Protein AF-A0A7Y5VR27-F1 (afdb_monomer_lite)

Secondary structure (DSSP, 8-state):
----------------------------PPPTT--HHHHHHHHHHHHHHTT-EEEETTEEEEEEGGGTEEEEE-SSEEEEEESSSSEEEEEEEEEEEETTEEEE----SEEEEETTEEEEE-SSSEEEEEEEETTEEEEEEEE-SPPP-TT-S------PPPPPP-------PPS---------------------EEEEEEEEEEPP-

Structure (mmCIF, N/CA/C/O backbone):
data_AF-A0A7Y5VR27-F1
#
_entry.id   AF-A0A7Y5VR27-F1
#
loop_
_atom_site.group_PDB
_atom_site.id
_atom_site.type_symbol
_atom_site.label_atom_id
_atom_site.label_alt_id
_atom_site.label_comp_id
_atom_site.label_asym_id
_atom_site.label_entity_id
_atom_site.label_seq_id
_atom_site.pdbx_PDB_ins_code
_atom_site.Cartn_x
_atom_site.Cartn_y
_atom_site.Cartn_z
_atom_site.occupancy
_atom_site.B_iso_or_equiv
_atom_site.auth_seq_id
_atom_site.auth_comp_id
_atom_site.auth_asym_id
_atom_site.auth_atom_id
_atom_site.pdbx_PDB_model_num
ATOM 1 N N . MET A 1 1 ? 52.642 16.110 53.371 1.00 40.38 1 MET A N 1
ATOM 2 C CA . MET A 1 1 ? 51.852 14.865 53.214 1.00 40.38 1 MET A CA 1
ATOM 3 C C . MET A 1 1 ? 51.157 14.891 51.856 1.00 40.38 1 MET A C 1
ATOM 5 O O . MET A 1 1 ? 50.894 15.967 51.345 1.00 40.38 1 MET A O 1
ATOM 9 N N . ARG A 1 2 ? 51.018 13.714 51.241 1.00 42.84 2 ARG A N 1
ATOM 10 C CA . ARG A 1 2 ? 50.955 13.446 49.791 1.00 42.84 2 ARG A CA 1
ATOM 11 C C . ARG A 1 2 ? 49.848 14.168 49.004 1.00 42.84 2 ARG A C 1
ATOM 13 O O . ARG A 1 2 ? 48.684 14.145 49.388 1.00 42.84 2 ARG A O 1
ATOM 20 N N . ALA A 1 3 ? 50.253 14.701 47.850 1.00 39.97 3 ALA A N 1
ATOM 21 C CA . ALA A 1 3 ? 49.409 15.204 46.773 1.00 39.97 3 ALA A CA 1
ATOM 22 C C . ALA A 1 3 ? 48.539 14.083 46.179 1.00 39.97 3 ALA A C 1
ATOM 24 O O . ALA A 1 3 ? 49.038 13.004 45.859 1.00 39.97 3 ALA A O 1
ATOM 25 N N . ARG A 1 4 ? 47.240 14.346 46.014 1.00 49.94 4 ARG A N 1
ATOM 26 C CA . ARG A 1 4 ? 46.330 13.504 45.231 1.00 49.94 4 ARG A CA 1
ATOM 27 C C . ARG A 1 4 ? 46.188 14.122 43.844 1.00 49.94 4 ARG A C 1
ATOM 29 O O . ARG A 1 4 ? 45.496 15.119 43.676 1.00 49.94 4 ARG A O 1
ATOM 36 N N . GLN A 1 5 ? 46.888 13.540 42.875 1.0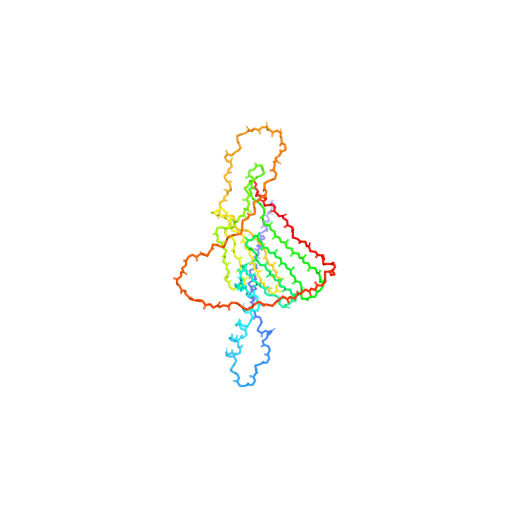0 44.38 5 GLN A N 1
ATOM 37 C CA . GLN A 1 5 ? 46.713 13.821 41.454 1.00 44.38 5 GLN A CA 1
ATOM 38 C C . GLN A 1 5 ? 45.305 13.381 41.030 1.00 44.38 5 GLN A C 1
ATOM 40 O O . GLN A 1 5 ? 44.986 12.194 41.063 1.00 44.38 5 GLN A O 1
ATOM 45 N N . PHE A 1 6 ? 44.465 14.335 40.634 1.00 43.53 6 PHE A N 1
ATOM 46 C CA . PHE A 1 6 ? 43.252 14.055 39.873 1.00 43.53 6 PHE A CA 1
ATOM 47 C C . PHE A 1 6 ? 43.652 13.905 38.405 1.00 43.53 6 PHE A C 1
ATOM 49 O O . PHE A 1 6 ? 43.980 14.879 37.733 1.00 43.53 6 PHE A O 1
ATOM 56 N N . THR A 1 7 ? 43.669 12.663 37.925 1.00 44.16 7 THR A N 1
ATOM 57 C CA . THR A 1 7 ? 43.813 12.369 36.497 1.00 44.16 7 THR A CA 1
ATOM 58 C C . THR A 1 7 ? 42.485 12.694 35.823 1.00 44.16 7 THR A C 1
ATOM 60 O O . THR A 1 7 ? 41.489 12.000 36.012 1.00 44.16 7 THR A O 1
ATOM 63 N N . MET A 1 8 ? 42.466 13.798 35.084 1.00 37.94 8 MET A N 1
ATOM 64 C CA . MET A 1 8 ? 41.366 14.224 34.229 1.00 37.94 8 MET A CA 1
ATOM 65 C C . MET A 1 8 ? 41.407 13.376 32.950 1.00 37.94 8 MET A C 1
ATOM 67 O O . MET A 1 8 ? 42.263 13.581 32.093 1.00 37.94 8 MET A O 1
ATOM 71 N N . PHE A 1 9 ? 40.523 12.383 32.836 1.00 39.12 9 PHE A N 1
ATOM 72 C CA . PHE A 1 9 ? 40.339 11.634 31.592 1.00 39.12 9 PHE A CA 1
ATOM 73 C C . PHE A 1 9 ? 39.542 12.497 30.606 1.00 39.12 9 PHE A C 1
ATOM 75 O O . PHE A 1 9 ? 38.333 12.671 30.745 1.00 39.12 9 PHE A O 1
ATOM 82 N N . ILE A 1 10 ? 40.233 13.051 29.609 1.00 45.00 10 ILE A N 1
ATOM 83 C CA . ILE A 1 10 ? 39.616 13.650 28.425 1.00 45.00 10 ILE A CA 1
ATOM 84 C C . ILE A 1 10 ? 39.079 12.493 27.572 1.00 45.00 10 ILE A C 1
ATOM 86 O O . ILE A 1 10 ? 39.839 11.813 26.886 1.00 45.00 10 ILE A O 1
ATOM 90 N N . VAL A 1 11 ? 37.769 12.245 27.630 1.00 46.97 11 VAL A N 1
ATOM 91 C CA . VAL A 1 11 ? 37.079 11.405 26.642 1.00 46.97 11 VAL A CA 1
ATOM 92 C C . VAL A 1 11 ? 36.951 12.242 25.372 1.00 46.97 11 VAL A C 1
ATOM 94 O O . VAL A 1 11 ? 36.091 13.113 25.266 1.00 46.97 11 VAL A O 1
ATOM 97 N N . GLY A 1 12 ? 37.869 12.024 24.432 1.00 39.50 12 GLY A N 1
ATOM 98 C CA . GLY A 1 12 ? 37.805 12.610 23.099 1.00 39.50 12 GLY A CA 1
ATOM 99 C C . GLY A 1 12 ? 36.618 12.037 22.329 1.00 39.50 12 GLY A C 1
ATOM 100 O O . GLY A 1 12 ? 36.602 10.855 21.991 1.00 39.50 12 GLY A O 1
ATOM 101 N N . LEU A 1 13 ? 35.626 12.880 22.050 1.00 52.22 13 LEU A N 1
ATOM 102 C CA . LEU A 1 13 ? 34.547 12.592 21.112 1.00 52.22 13 LEU A CA 1
ATOM 103 C C . LEU A 1 13 ? 35.132 12.618 19.691 1.00 52.22 13 LEU A C 1
ATOM 105 O O . LEU A 1 13 ? 35.306 13.683 19.102 1.00 52.22 13 LEU A O 1
ATOM 109 N N . ILE A 1 14 ? 35.468 11.450 19.144 1.00 48.03 14 ILE A N 1
ATOM 110 C CA . ILE A 1 14 ? 35.758 11.317 17.715 1.00 48.03 14 ILE A CA 1
ATOM 111 C C . ILE A 1 14 ? 34.411 11.277 16.993 1.00 48.03 14 ILE A C 1
ATOM 113 O O . ILE A 1 14 ? 33.770 10.232 16.899 1.00 48.03 14 ILE A O 1
ATOM 117 N N . THR A 1 15 ? 33.971 12.421 16.475 1.00 45.25 15 THR A N 1
ATOM 118 C CA . THR A 1 15 ? 32.895 12.460 15.482 1.00 45.25 15 THR A CA 1
ATOM 119 C C . THR A 1 15 ? 33.454 11.923 14.168 1.00 45.25 15 THR A C 1
ATOM 121 O O . THR A 1 15 ? 34.027 12.666 13.375 1.00 45.25 15 THR A O 1
ATOM 124 N N . VAL A 1 16 ? 33.319 10.617 13.934 1.00 44.09 16 VAL A N 1
ATOM 125 C CA . VAL A 1 16 ? 33.485 10.051 12.593 1.00 44.09 16 VAL A CA 1
ATOM 126 C C . VAL A 1 16 ? 32.211 10.369 11.819 1.00 44.09 16 VAL A C 1
ATOM 128 O O . VAL A 1 16 ? 31.213 9.658 11.913 1.00 44.09 16 VAL A O 1
ATOM 131 N N . THR A 1 17 ? 32.219 11.455 11.052 1.00 47.06 17 THR A N 1
ATOM 132 C CA . THR A 1 17 ? 31.257 11.641 9.967 1.00 47.06 17 THR A CA 1
ATOM 133 C C . THR A 1 17 ? 31.583 10.619 8.887 1.00 47.06 17 THR A C 1
ATOM 135 O O . THR A 1 17 ? 32.415 10.853 8.015 1.00 47.06 17 THR A O 1
ATOM 138 N N . MET A 1 18 ? 30.931 9.456 8.938 1.00 43.56 18 MET A N 1
ATOM 139 C CA . MET A 1 18 ? 30.831 8.614 7.753 1.00 43.56 18 MET A CA 1
ATOM 140 C C . MET A 1 18 ? 29.895 9.318 6.777 1.00 43.56 18 MET A C 1
ATOM 142 O O . MET A 1 18 ? 28.682 9.119 6.791 1.00 43.56 18 MET A O 1
ATOM 146 N N . THR A 1 19 ? 30.460 10.180 5.934 1.00 45.41 19 THR A N 1
ATOM 147 C CA . THR A 1 19 ? 29.848 10.521 4.657 1.00 45.41 19 THR A CA 1
ATOM 148 C C . THR A 1 19 ? 29.718 9.209 3.899 1.00 45.41 19 THR A C 1
ATOM 150 O O . THR A 1 19 ? 30.677 8.702 3.321 1.00 45.41 19 THR A O 1
ATOM 153 N N . THR A 1 20 ? 28.527 8.619 3.936 1.00 52.56 20 THR A N 1
ATOM 154 C CA . THR A 1 20 ? 28.130 7.575 2.999 1.00 52.56 20 THR A CA 1
ATOM 155 C C . THR A 1 20 ? 28.075 8.229 1.624 1.00 52.56 20 THR A C 1
ATOM 157 O O . THR A 1 20 ? 27.037 8.680 1.150 1.00 52.56 20 THR A O 1
ATOM 160 N N . GLY A 1 21 ? 29.237 8.339 0.981 1.00 41.72 21 GLY A N 1
ATOM 161 C CA . GLY A 1 21 ? 29.302 8.524 -0.453 1.00 41.72 21 GLY A CA 1
ATOM 162 C C . GLY A 1 21 ? 28.603 7.320 -1.058 1.00 41.72 21 GLY A C 1
ATOM 163 O O . GLY A 1 21 ? 29.132 6.214 -1.002 1.00 41.72 21 GLY A O 1
ATOM 164 N N . LYS A 1 22 ? 27.387 7.522 -1.571 1.00 48.25 22 LYS A N 1
ATOM 165 C CA . LYS A 1 22 ? 26.697 6.557 -2.423 1.00 48.25 22 LYS A CA 1
ATOM 166 C C . LYS A 1 22 ? 27.626 6.292 -3.601 1.00 48.25 22 LYS A C 1
ATOM 168 O O . LYS A 1 22 ? 27.694 7.091 -4.532 1.00 48.25 22 LYS A O 1
ATOM 173 N N . THR A 1 23 ? 28.412 5.227 -3.518 1.00 40.31 23 THR A N 1
ATOM 174 C CA . THR A 1 23 ? 29.301 4.798 -4.588 1.00 40.31 23 THR A CA 1
ATOM 175 C C . THR A 1 23 ? 28.436 4.625 -5.830 1.00 40.31 23 THR A C 1
ATOM 177 O O . THR A 1 23 ? 27.453 3.886 -5.811 1.00 40.31 23 THR A O 1
ATOM 180 N N . ALA A 1 24 ? 28.772 5.340 -6.904 1.00 49.53 24 ALA A N 1
ATOM 181 C CA . ALA A 1 24 ? 28.125 5.272 -8.215 1.00 49.53 24 ALA A CA 1
ATOM 182 C C . ALA A 1 24 ? 28.421 3.937 -8.934 1.00 49.53 24 ALA A C 1
ATOM 184 O O . ALA A 1 24 ? 28.698 3.903 -10.128 1.00 49.53 24 ALA A O 1
ATOM 185 N N . ALA A 1 25 ? 28.410 2.831 -8.196 1.00 48.00 25 ALA A N 1
ATOM 186 C CA . ALA A 1 25 ? 28.842 1.515 -8.630 1.00 48.00 25 ALA A CA 1
ATOM 187 C C . ALA A 1 25 ? 27.646 0.557 -8.655 1.00 48.00 25 ALA A C 1
ATOM 189 O O . ALA A 1 25 ? 27.617 -0.424 -7.928 1.00 48.00 25 ALA A O 1
ATOM 190 N N . ASP A 1 26 ? 26.647 0.896 -9.471 1.00 55.47 26 ASP A N 1
ATOM 191 C CA . ASP A 1 26 ? 25.740 -0.076 -10.104 1.00 55.47 26 ASP A CA 1
ATOM 192 C C . ASP A 1 26 ? 25.052 0.587 -11.313 1.00 55.47 26 ASP A C 1
ATOM 194 O O . ASP A 1 26 ? 23.829 0.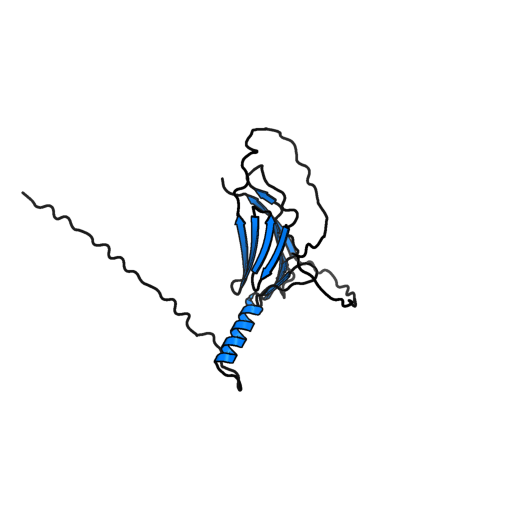688 -11.428 1.00 55.47 26 ASP A O 1
ATOM 198 N N . GLN A 1 27 ? 25.852 1.263 -12.151 1.00 60.66 27 GLN A N 1
ATOM 199 C CA . GLN A 1 27 ? 25.325 2.176 -13.170 1.00 60.66 27 GLN A CA 1
ATOM 200 C C . GLN A 1 27 ? 25.184 1.540 -14.577 1.00 60.66 27 GLN A C 1
ATOM 202 O O . GLN A 1 27 ? 24.567 2.137 -15.461 1.00 60.66 27 GLN A O 1
ATOM 207 N N . GLY A 1 28 ? 25.678 0.309 -14.774 1.00 70.06 28 GLY A N 1
ATOM 208 C CA . GLY A 1 28 ? 25.700 -0.374 -16.077 1.00 70.06 28 GLY A CA 1
ATOM 209 C C . GLY A 1 28 ? 26.408 0.428 -17.192 1.00 70.06 28 GLY A C 1
ATOM 210 O O . GLY A 1 28 ? 26.741 1.600 -17.010 1.00 70.06 28 GLY A O 1
ATOM 211 N N . PRO A 1 29 ? 26.683 -0.172 -18.361 1.00 85.94 29 PRO A N 1
ATOM 212 C CA . PRO A 1 29 ? 27.169 0.589 -19.509 1.00 85.94 29 PRO A CA 1
ATOM 213 C C . PRO A 1 29 ? 26.054 1.482 -20.078 1.00 85.94 29 PRO A C 1
ATOM 215 O O . PRO A 1 29 ? 24.896 1.067 -20.143 1.00 85.94 29 PRO A O 1
ATOM 218 N N . VAL A 1 30 ? 26.403 2.702 -20.502 1.00 90.75 30 VAL A N 1
ATOM 219 C CA . VAL A 1 30 ? 25.490 3.586 -21.246 1.00 90.75 30 VAL A CA 1
ATOM 220 C C . VAL A 1 30 ? 25.259 2.973 -22.637 1.00 90.75 30 VAL A C 1
ATOM 222 O O . VAL A 1 30 ? 26.246 2.716 -23.330 1.00 90.75 30 VAL A O 1
ATOM 225 N N . PRO A 1 31 ? 24.006 2.716 -23.058 1.00 92.19 31 PRO A N 1
ATOM 226 C CA . PRO A 1 31 ? 23.717 2.214 -24.400 1.00 92.19 31 PRO A CA 1
ATOM 227 C C . PRO A 1 31 ? 24.183 3.171 -25.505 1.00 92.19 31 PRO A C 1
ATOM 229 O O . PRO A 1 31 ? 24.189 4.390 -25.324 1.00 92.19 31 PRO A O 1
ATOM 232 N N . GLU A 1 32 ? 24.535 2.620 -26.668 1.00 93.62 32 GLU A N 1
ATOM 233 C CA . GLU A 1 32 ? 24.902 3.418 -27.841 1.00 93.62 32 GLU A CA 1
ATOM 234 C C . GLU A 1 32 ? 23.772 4.395 -28.215 1.00 93.62 32 GLU A C 1
ATOM 236 O O . GLU A 1 32 ? 22.593 4.039 -28.206 1.00 93.62 32 GLU A O 1
ATOM 241 N N . GLY A 1 33 ? 24.132 5.646 -28.515 1.00 93.12 33 GLY A N 1
ATOM 242 C CA . GLY A 1 33 ? 23.175 6.697 -28.877 1.00 93.12 33 GLY A CA 1
ATOM 243 C C . GLY A 1 33 ? 22.522 7.441 -27.703 1.00 93.12 33 GLY A C 1
ATOM 244 O O . GLY A 1 33 ? 21.714 8.332 -27.954 1.00 93.12 33 GLY A O 1
ATOM 245 N N . LEU A 1 34 ? 22.871 7.138 -26.445 1.00 94.12 34 LEU A N 1
ATOM 246 C CA . LEU A 1 34 ? 22.393 7.873 -25.266 1.00 94.12 34 LEU A CA 1
ATOM 247 C C . LEU A 1 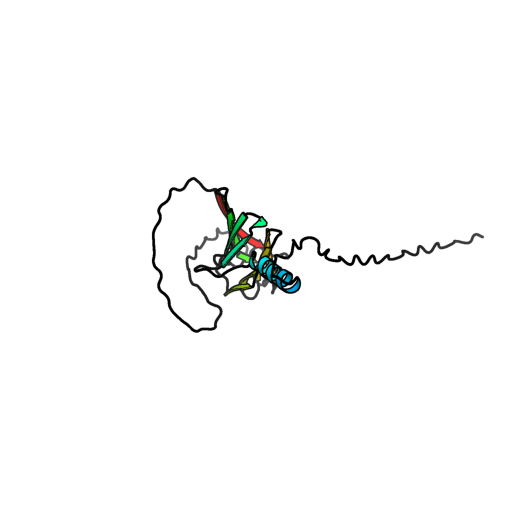34 ? 23.507 8.677 -24.591 1.00 94.12 34 LEU A C 1
ATOM 249 O O . LEU A 1 34 ? 24.645 8.223 -24.466 1.00 94.12 34 LEU A O 1
ATOM 253 N N . SER A 1 35 ? 23.163 9.866 -24.090 1.00 94.50 35 SER A N 1
ATOM 254 C CA . SER A 1 35 ? 24.047 10.583 -23.173 1.00 94.50 35 SER A CA 1
ATOM 255 C C . SER A 1 35 ? 24.025 9.930 -21.785 1.00 94.50 35 SER A C 1
ATOM 257 O O . SER A 1 35 ? 23.045 9.295 -21.385 1.00 94.50 35 SER A O 1
ATOM 259 N N . ALA A 1 36 ? 25.084 10.128 -20.996 1.00 91.81 36 ALA A N 1
ATOM 260 C CA . ALA A 1 36 ? 25.117 9.654 -19.610 1.00 91.81 36 ALA A CA 1
ATOM 261 C C . ALA A 1 36 ? 23.993 10.270 -18.747 1.00 91.81 36 ALA A C 1
ATOM 263 O O . ALA A 1 36 ? 23.471 9.611 -17.846 1.00 91.81 36 ALA A O 1
ATOM 264 N N . SER A 1 37 ? 23.596 11.515 -19.039 1.00 92.38 37 SER A N 1
ATOM 265 C CA . SER A 1 37 ? 22.507 12.212 -18.341 1.00 92.38 37 SER A CA 1
ATOM 266 C C . SER A 1 37 ? 21.143 11.599 -18.663 1.00 92.38 37 SER A C 1
ATOM 268 O O . SER A 1 37 ? 20.347 11.345 -17.754 1.00 92.38 37 SER A O 1
ATOM 270 N N . ASP A 1 38 ? 20.890 11.299 -19.940 1.00 94.56 38 ASP A N 1
ATOM 271 C CA . ASP A 1 38 ? 19.657 10.628 -20.362 1.00 94.56 38 ASP A CA 1
ATOM 272 C C . ASP A 1 38 ? 19.588 9.223 -19.770 1.00 94.56 38 ASP A C 1
ATOM 274 O O . ASP A 1 38 ? 18.564 8.831 -19.213 1.00 94.56 38 ASP A O 1
ATOM 278 N N . TRP A 1 39 ? 20.703 8.488 -19.799 1.00 93.06 39 TRP A N 1
ATOM 279 C CA . TRP A 1 39 ? 20.778 7.149 -19.223 1.00 93.06 39 TRP A CA 1
ATOM 280 C C . TRP A 1 39 ? 20.498 7.132 -17.719 1.00 93.06 39 TRP A C 1
ATOM 282 O O . TRP A 1 39 ? 19.738 6.291 -17.232 1.00 93.06 39 TRP A O 1
ATOM 292 N N . SER A 1 40 ? 21.074 8.080 -16.978 1.00 90.38 40 SER A N 1
ATOM 293 C CA . SER A 1 40 ? 20.800 8.251 -15.549 1.00 90.38 40 SER A CA 1
ATOM 294 C C . SER A 1 40 ? 19.316 8.534 -15.291 1.00 90.38 40 SER A C 1
ATOM 296 O O . SER A 1 40 ? 18.704 7.904 -14.428 1.00 90.38 40 SER A O 1
ATOM 298 N N . SER A 1 41 ? 18.707 9.416 -16.091 1.00 90.38 41 SER A N 1
ATOM 299 C CA . SER A 1 41 ? 17.292 9.790 -15.964 1.00 90.38 41 SER A CA 1
ATOM 300 C C . SER A 1 41 ? 16.352 8.622 -16.272 1.00 90.38 41 SER A C 1
ATOM 302 O O . SER A 1 41 ? 15.418 8.361 -15.512 1.00 90.38 41 SER A O 1
ATOM 304 N N . ILE A 1 42 ? 16.628 7.869 -17.343 1.00 91.75 42 ILE A N 1
ATOM 305 C CA . ILE A 1 42 ? 15.872 6.667 -17.720 1.00 91.75 42 ILE A CA 1
ATOM 306 C C . ILE A 1 42 ? 15.928 5.635 -16.598 1.00 91.75 42 ILE A C 1
ATOM 308 O O . ILE A 1 42 ? 14.897 5.080 -16.220 1.00 91.75 42 ILE A O 1
ATOM 312 N N . ARG A 1 43 ? 17.109 5.395 -16.021 1.00 88.19 43 ARG A N 1
ATOM 313 C CA . ARG A 1 43 ? 17.228 4.424 -14.932 1.00 88.19 43 ARG A CA 1
ATOM 314 C C . ARG A 1 43 ? 16.595 4.896 -13.640 1.00 88.19 43 ARG A C 1
ATOM 316 O O . ARG A 1 43 ? 15.953 4.088 -12.986 1.00 88.19 43 ARG A O 1
ATOM 323 N N . ALA A 1 44 ? 16.692 6.177 -13.297 1.00 85.56 44 ALA A N 1
ATOM 324 C CA . ALA A 1 44 ? 15.960 6.716 -12.156 1.00 85.56 44 ALA A CA 1
ATOM 325 C C . ALA A 1 44 ? 14.442 6.514 -12.321 1.00 85.56 44 ALA A C 1
ATOM 327 O O . ALA A 1 44 ? 13.776 6.081 -11.382 1.00 85.56 44 ALA A O 1
ATOM 328 N N . ALA A 1 45 ? 13.904 6.750 -13.522 1.00 88.25 45 ALA A N 1
ATOM 329 C CA . ALA A 1 45 ? 12.495 6.504 -13.818 1.00 88.25 45 ALA A CA 1
ATOM 330 C C . ALA A 1 45 ? 12.139 5.009 -13.782 1.00 88.25 45 ALA A C 1
ATOM 332 O O . ALA A 1 45 ? 11.097 4.645 -13.242 1.00 88.25 45 ALA A O 1
ATOM 333 N N . TYR A 1 46 ? 12.986 4.134 -14.327 1.00 89.06 46 TYR A N 1
ATOM 334 C CA . TYR A 1 46 ? 12.775 2.685 -14.293 1.00 89.06 46 TYR A CA 1
ATOM 335 C C . TYR A 1 46 ? 12.792 2.142 -12.859 1.00 89.06 46 TYR A C 1
ATOM 337 O O . TYR A 1 46 ? 11.843 1.482 -12.437 1.00 89.06 46 TYR A O 1
ATOM 345 N N . GLU A 1 47 ? 13.826 2.476 -12.085 1.00 83.31 47 GLU A N 1
ATOM 346 C CA . GLU A 1 47 ? 13.961 2.057 -10.688 1.00 83.31 47 GLU A CA 1
ATOM 347 C C . GLU A 1 47 ? 12.845 2.639 -9.809 1.00 83.31 47 GLU A C 1
ATOM 349 O O . GLU A 1 47 ? 12.321 1.948 -8.941 1.00 83.31 47 GLU A O 1
ATOM 354 N N . GLY A 1 48 ? 12.404 3.873 -10.074 1.00 79.31 48 GLY A N 1
ATOM 355 C CA . GLY A 1 48 ? 11.266 4.470 -9.374 1.00 79.31 48 GLY A CA 1
ATOM 356 C C . GLY A 1 48 ? 9.923 3.800 -9.690 1.00 79.31 48 GLY A C 1
ATOM 357 O O . GLY A 1 48 ? 9.074 3.685 -8.808 1.00 79.31 48 GLY A O 1
ATOM 358 N N . ASN A 1 49 ? 9.720 3.338 -10.930 1.00 90.44 49 ASN A N 1
ATOM 359 C CA . ASN A 1 49 ? 8.440 2.772 -11.372 1.00 90.44 49 ASN A CA 1
ATOM 360 C C . ASN A 1 49 ? 8.312 1.264 -11.148 1.00 90.44 49 ASN A C 1
ATOM 362 O O . ASN A 1 49 ? 7.199 0.774 -10.966 1.00 90.44 49 ASN A O 1
ATOM 366 N N . ARG A 1 50 ? 9.414 0.505 -11.138 1.00 92.44 50 ARG A N 1
ATOM 367 C CA . ARG A 1 50 ? 9.368 -0.967 -11.017 1.00 92.44 50 ARG A CA 1
ATOM 368 C C . ARG A 1 50 ? 8.818 -1.469 -9.676 1.00 92.44 50 ARG A C 1
ATOM 370 O O . ARG A 1 50 ? 8.481 -2.645 -9.574 1.00 92.44 50 ARG A O 1
ATOM 377 N N . HIS A 1 51 ? 8.747 -0.590 -8.677 1.00 95.31 51 HIS A N 1
ATOM 378 C CA . HIS A 1 51 ? 8.166 -0.848 -7.362 1.00 95.31 51 HIS A CA 1
ATOM 379 C C . HIS A 1 51 ? 6.901 -0.018 -7.091 1.00 95.31 51 HIS A C 1
ATOM 381 O O . HIS A 1 51 ? 6.325 -0.105 -6.004 1.00 95.31 51 HIS A O 1
ATOM 387 N N . ALA A 1 52 ? 6.452 0.786 -8.057 1.00 96.94 52 ALA A N 1
ATOM 388 C CA . ALA A 1 52 ? 5.282 1.623 -7.876 1.00 96.94 52 ALA A CA 1
ATOM 389 C C . ALA A 1 52 ? 3.992 0.794 -7.770 1.00 96.94 52 ALA A C 1
ATOM 391 O O . ALA A 1 52 ? 3.868 -0.301 -8.328 1.00 96.94 52 ALA A O 1
ATOM 392 N N . ALA A 1 53 ? 3.027 1.343 -7.042 1.00 97.00 53 ALA A N 1
ATOM 393 C CA . ALA A 1 53 ? 1.669 0.849 -6.974 1.00 97.00 53 ALA A CA 1
ATOM 394 C C . ALA A 1 53 ? 0.813 1.533 -8.047 1.00 97.00 53 ALA A C 1
ATOM 396 O O . ALA A 1 53 ? 0.811 2.756 -8.187 1.00 97.00 53 ALA A O 1
ATOM 397 N N . PHE A 1 54 ? 0.055 0.734 -8.790 1.00 95.75 54 PHE A N 1
ATOM 398 C CA . PHE A 1 54 ? -0.802 1.188 -9.878 1.00 95.75 54 PHE A CA 1
ATOM 399 C C . PHE A 1 54 ? -2.259 0.888 -9.562 1.00 95.75 54 PHE A C 1
ATOM 401 O O . PHE A 1 54 ? -2.584 -0.198 -9.076 1.00 95.75 54 PHE A O 1
ATOM 408 N N . ALA A 1 55 ? -3.135 1.847 -9.859 1.00 96.12 55 ALA A N 1
ATOM 409 C CA . ALA A 1 55 ? -4.569 1.661 -9.711 1.00 96.12 55 ALA A CA 1
ATOM 410 C C . ALA A 1 55 ? -5.070 0.569 -10.668 1.00 96.12 55 ALA A C 1
ATOM 412 O O . ALA A 1 55 ? -4.739 0.544 -11.854 1.00 96.12 55 ALA A O 1
ATOM 413 N N . VAL A 1 56 ? -5.898 -0.319 -10.135 1.00 95.12 56 VAL A N 1
ATOM 414 C CA . VAL A 1 56 ? -6.656 -1.343 -10.858 1.00 95.12 56 VAL A CA 1
ATOM 415 C C . VAL A 1 56 ? -8.118 -1.249 -10.429 1.00 95.12 56 VAL A C 1
ATOM 417 O O . VAL A 1 56 ? -8.464 -0.431 -9.581 1.00 95.12 56 VAL A O 1
ATOM 420 N N . GLU A 1 57 ? -8.994 -2.073 -11.008 1.00 88.38 57 GLU A N 1
ATOM 421 C CA . GLU A 1 57 ? -10.431 -1.974 -10.740 1.00 88.38 57 GLU A CA 1
ATOM 422 C C . GLU A 1 57 ? -10.757 -1.982 -9.234 1.00 88.38 57 GLU A C 1
ATOM 424 O O . GLU A 1 57 ? -11.413 -1.064 -8.755 1.00 88.38 57 GLU A O 1
ATOM 429 N N . ASP A 1 58 ? -10.231 -2.940 -8.461 1.00 89.06 58 ASP A N 1
ATOM 430 C CA . ASP A 1 58 ? -10.520 -3.062 -7.020 1.00 89.06 58 ASP A CA 1
ATOM 431 C C . ASP A 1 58 ? -9.316 -2.743 -6.128 1.00 89.06 58 ASP A C 1
ATOM 433 O O . ASP A 1 58 ? -8.973 -3.510 -5.228 1.00 89.06 58 ASP A O 1
ATOM 437 N N . GLY A 1 59 ? -8.668 -1.609 -6.390 1.00 95.38 59 GLY A N 1
ATOM 438 C CA . GLY A 1 59 ? -7.629 -1.059 -5.525 1.00 95.38 59 GLY A CA 1
ATOM 439 C C . GLY A 1 59 ? -6.314 -0.886 -6.261 1.00 95.38 59 GLY A C 1
ATOM 440 O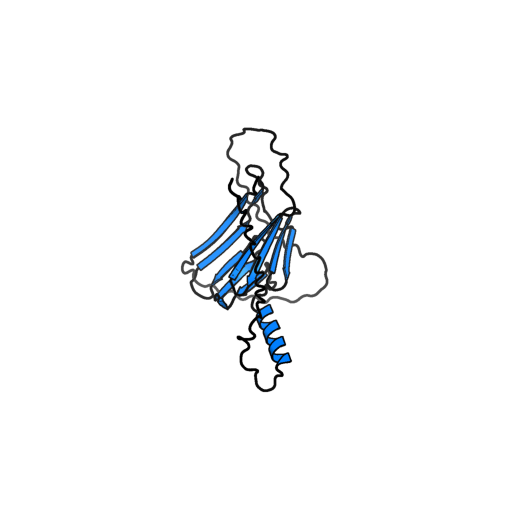 O . GLY A 1 59 ? -6.280 -0.257 -7.316 1.00 95.38 59 GLY A O 1
ATOM 441 N N . TYR A 1 60 ? -5.230 -1.426 -5.708 1.00 98.19 60 TYR A N 1
ATOM 442 C CA . TYR A 1 60 ? -3.888 -1.211 -6.249 1.00 98.19 60 TYR A CA 1
ATOM 443 C C . TYR A 1 60 ? -3.130 -2.517 -6.432 1.00 98.19 60 TYR A C 1
ATOM 445 O O . TYR A 1 60 ? -3.336 -3.492 -5.708 1.00 98.19 60 TYR A O 1
ATOM 453 N N . VAL A 1 61 ? -2.219 -2.527 -7.398 1.00 97.75 61 VAL A N 1
ATOM 454 C CA . VAL A 1 61 ? -1.245 -3.598 -7.585 1.00 97.75 61 VAL A CA 1
ATOM 455 C C . VAL A 1 61 ? 0.160 -3.017 -7.560 1.00 97.75 61 VAL A C 1
ATOM 457 O O . VAL A 1 61 ? 0.416 -2.004 -8.201 1.00 97.75 61 VAL A O 1
ATOM 460 N N . ALA A 1 62 ? 1.068 -3.663 -6.841 1.00 97.75 62 ALA A N 1
ATOM 461 C CA . ALA A 1 62 ? 2.491 -3.365 -6.884 1.00 97.75 62 ALA A CA 1
ATOM 462 C C . ALA A 1 62 ? 3.254 -4.627 -7.288 1.00 97.75 62 ALA A C 1
ATOM 464 O O . ALA A 1 62 ? 2.948 -5.729 -6.825 1.00 97.75 62 ALA A O 1
ATOM 465 N N . LEU A 1 63 ? 4.232 -4.468 -8.173 1.00 96.94 63 LEU A N 1
ATOM 466 C CA . LEU A 1 63 ? 5.163 -5.531 -8.536 1.00 96.94 63 LEU A CA 1
ATOM 467 C C . LEU A 1 63 ? 6.454 -5.338 -7.758 1.00 96.94 63 LEU A C 1
ATOM 469 O O . LEU A 1 63 ? 6.852 -4.213 -7.459 1.00 96.94 63 LEU A O 1
ATOM 473 N N . ASN A 1 64 ? 7.139 -6.428 -7.450 1.00 95.44 64 ASN A N 1
ATOM 474 C CA . ASN A 1 64 ? 8.489 -6.347 -6.925 1.00 95.44 64 ASN A CA 1
ATOM 475 C C . ASN A 1 64 ? 9.339 -7.436 -7.586 1.00 95.44 64 ASN A C 1
ATOM 477 O O . ASN A 1 64 ? 9.389 -8.575 -7.118 1.00 95.44 64 ASN A O 1
ATOM 481 N N . PRO A 1 65 ? 9.977 -7.085 -8.722 1.00 93.19 65 PRO A N 1
ATOM 482 C CA . PRO A 1 65 ? 10.681 -8.050 -9.559 1.00 93.19 65 PRO A CA 1
ATOM 483 C C . PRO A 1 65 ? 11.871 -8.718 -8.866 1.00 93.19 65 PRO A C 1
ATOM 485 O O . PRO A 1 65 ? 12.191 -9.855 -9.189 1.00 93.19 65 PRO A O 1
ATOM 488 N N . GLY A 1 66 ? 12.520 -8.034 -7.915 1.00 91.31 66 GLY A N 1
ATOM 489 C CA . GLY A 1 66 ? 13.650 -8.598 -7.167 1.00 91.31 66 GLY A CA 1
ATOM 490 C C . GLY A 1 66 ? 13.251 -9.784 -6.287 1.00 91.31 66 GLY A C 1
ATOM 491 O O . GLY A 1 66 ? 14.064 -10.672 -6.055 1.00 91.31 66 GLY A O 1
ATOM 492 N N . GLN A 1 67 ? 11.991 -9.821 -5.846 1.00 92.50 67 GLN A N 1
ATOM 493 C CA . GLN A 1 67 ? 11.423 -10.908 -5.043 1.00 92.50 67 GLN A CA 1
ATOM 494 C C . GLN A 1 67 ? 10.418 -11.769 -5.824 1.00 92.50 67 GLN A C 1
ATOM 496 O O . GLN A 1 67 ? 9.824 -12.676 -5.250 1.00 92.50 67 GLN A O 1
ATOM 501 N N . GLN A 1 68 ? 10.246 -11.506 -7.128 1.00 95.06 68 GLN A N 1
ATOM 502 C CA . GLN A 1 68 ? 9.364 -12.256 -8.034 1.00 95.06 68 GLN A CA 1
ATOM 503 C C . GLN A 1 68 ? 7.949 -12.438 -7.476 1.00 95.06 68 GLN A C 1
ATOM 505 O O . GLN A 1 68 ? 7.382 -13.532 -7.480 1.00 95.06 68 GLN A O 1
ATOM 510 N N . TRP A 1 69 ? 7.390 -11.358 -6.932 1.00 94.38 69 TRP A N 1
ATOM 511 C CA . TRP A 1 69 ? 6.059 -11.374 -6.342 1.00 94.38 69 TRP A CA 1
ATOM 512 C C . TRP A 1 69 ? 5.243 -10.127 -6.704 1.00 94.38 69 TRP A C 1
ATOM 514 O O . TRP A 1 69 ? 5.767 -9.058 -7.045 1.00 94.38 69 TRP A O 1
ATOM 524 N N . ARG A 1 70 ? 3.923 -10.288 -6.641 1.00 96.88 70 ARG A N 1
ATOM 525 C CA . ARG A 1 70 ? 2.906 -9.265 -6.864 1.00 96.88 70 ARG A CA 1
ATOM 526 C C . ARG A 1 70 ? 2.110 -9.065 -5.586 1.00 96.88 70 ARG A C 1
ATOM 528 O O . ARG A 1 70 ? 1.599 -10.030 -5.026 1.00 96.88 70 ARG A O 1
ATOM 535 N N . THR A 1 71 ? 1.901 -7.813 -5.208 1.00 98.12 71 THR A N 1
ATOM 536 C CA . THR A 1 71 ? 1.046 -7.427 -4.084 1.00 98.12 71 THR A CA 1
ATOM 537 C C . THR A 1 71 ? -0.227 -6.779 -4.609 1.00 98.12 71 THR A C 1
ATOM 539 O O . THR A 1 71 ? -0.160 -5.808 -5.361 1.00 98.12 71 THR A O 1
ATOM 542 N N . ARG A 1 72 ? -1.394 -7.290 -4.212 1.00 97.94 72 ARG A N 1
ATOM 543 C CA . ARG A 1 72 ? -2.701 -6.666 -4.448 1.00 97.94 72 ARG A CA 1
ATOM 544 C C . ARG A 1 72 ? -3.213 -6.045 -3.156 1.00 97.94 72 ARG A C 1
ATOM 546 O O . ARG A 1 72 ? -3.273 -6.720 -2.135 1.00 97.94 72 ARG A O 1
ATOM 553 N N . PHE A 1 73 ? -3.640 -4.795 -3.243 1.00 97.81 73 PHE A N 1
ATOM 554 C CA . PHE A 1 73 ? -4.268 -4.014 -2.186 1.00 97.81 73 PHE A CA 1
ATOM 555 C C . PHE A 1 73 ? -5.761 -3.896 -2.492 1.00 97.81 73 PHE A C 1
ATOM 557 O O . PHE A 1 73 ? -6.112 -3.328 -3.522 1.00 97.81 73 PHE A O 1
ATOM 564 N N . ASP A 1 74 ? -6.625 -4.440 -1.633 1.00 94.50 74 ASP A N 1
ATOM 565 C CA . ASP A 1 74 ? -8.066 -4.600 -1.914 1.00 94.50 74 ASP A CA 1
ATOM 566 C C . ASP A 1 74 ? -8.976 -3.621 -1.152 1.00 94.50 74 ASP A C 1
ATOM 568 O O . ASP A 1 74 ? -10.192 -3.799 -1.112 1.00 94.50 74 ASP A O 1
ATOM 572 N N . GLY A 1 75 ? -8.395 -2.618 -0.496 1.00 92.31 75 GLY A N 1
ATOM 573 C CA . GLY A 1 75 ? -9.120 -1.675 0.356 1.00 92.31 75 GLY A CA 1
ATOM 574 C C . GLY A 1 75 ? -9.362 -2.174 1.783 1.00 92.31 75 GLY A C 1
ATOM 575 O O . GLY A 1 75 ? -9.904 -1.427 2.587 1.00 92.31 75 GLY A O 1
ATOM 576 N N . ARG A 1 76 ? -8.927 -3.392 2.140 1.00 91.31 76 ARG A N 1
ATOM 577 C CA . ARG A 1 76 ? -8.927 -3.898 3.534 1.00 91.31 76 ARG A CA 1
ATOM 578 C C . ARG A 1 76 ? -7.538 -4.297 4.043 1.00 91.31 76 ARG A C 1
ATOM 580 O O . ARG A 1 76 ? -7.306 -4.456 5.238 1.00 91.31 76 ARG A O 1
ATOM 587 N N . GLY A 1 77 ? -6.599 -4.479 3.123 1.00 94.31 77 GLY A N 1
ATOM 588 C CA . GLY A 1 77 ? -5.200 -4.780 3.390 1.00 94.31 77 GLY A CA 1
ATOM 589 C C . GLY A 1 77 ? -4.535 -5.275 2.114 1.00 94.31 77 GLY A C 1
ATOM 590 O O . GLY A 1 77 ? -4.804 -4.734 1.043 1.00 94.31 77 GLY A O 1
ATOM 591 N N . PHE A 1 78 ? -3.716 -6.323 2.195 1.00 97.06 78 PHE A N 1
ATOM 592 C CA . PHE A 1 78 ? -3.022 -6.838 1.015 1.00 97.06 78 PHE A CA 1
ATOM 593 C C . PHE A 1 78 ? -2.962 -8.360 0.943 1.00 97.06 78 PHE A C 1
ATOM 595 O O . PHE A 1 78 ? -3.090 -9.049 1.957 1.00 97.06 78 PHE A O 1
ATOM 602 N N . VAL A 1 79 ? -2.726 -8.857 -0.270 1.00 97.81 79 VAL A N 1
ATOM 603 C CA . VAL A 1 79 ? -2.352 -10.239 -0.576 1.00 97.81 79 VAL A CA 1
ATOM 604 C C . VAL A 1 79 ? -1.154 -10.222 -1.519 1.00 97.81 79 VAL A C 1
ATOM 606 O O . VAL A 1 79 ? -1.161 -9.515 -2.524 1.00 97.81 79 VAL A O 1
ATOM 609 N N . VAL A 1 80 ? -0.139 -11.009 -1.193 1.00 97.00 80 VAL A N 1
ATOM 610 C CA . VAL A 1 80 ? 1.036 -11.285 -2.011 1.00 97.00 80 VAL A CA 1
ATOM 611 C C . VAL A 1 80 ? 0.856 -12.619 -2.720 1.00 97.00 80 VAL A C 1
ATOM 613 O O . VAL A 1 80 ? 0.458 -13.613 -2.112 1.00 97.00 80 VAL A O 1
ATOM 616 N N . THR A 1 81 ? 1.198 -12.644 -4.001 1.00 96.94 81 THR A N 1
ATOM 617 C CA . THR A 1 81 ? 1.257 -13.841 -4.837 1.00 96.94 81 THR A CA 1
ATOM 618 C C . THR A 1 81 ? 2.614 -13.867 -5.538 1.00 96.94 81 THR A C 1
ATOM 620 O O . THR A 1 81 ? 2.952 -12.881 -6.196 1.00 96.94 81 THR A O 1
ATOM 623 N N . PRO A 1 82 ? 3.411 -14.937 -5.411 1.00 95.75 82 PRO A N 1
ATOM 624 C CA . PRO A 1 82 ? 4.648 -15.070 -6.157 1.00 95.75 82 PRO A CA 1
ATOM 625 C C . PRO A 1 82 ? 4.343 -15.390 -7.624 1.00 95.75 82 PRO A C 1
ATOM 627 O O . PRO A 1 82 ? 3.296 -15.956 -7.947 1.00 95.75 82 PRO A O 1
ATOM 630 N N . ASP A 1 83 ? 5.284 -15.097 -8.511 1.00 94.00 83 ASP A N 1
ATOM 631 C CA . ASP A 1 83 ? 5.191 -15.491 -9.918 1.00 94.00 83 ASP A CA 1
ATOM 632 C C . ASP A 1 83 ? 5.199 -17.026 -10.066 1.00 94.00 83 ASP A C 1
ATOM 634 O O . ASP A 1 83 ? 4.572 -17.577 -10.972 1.00 94.00 83 ASP A O 1
ATOM 638 N N . ALA A 1 84 ? 5.868 -17.724 -9.139 1.00 91.38 84 ALA A N 1
ATOM 639 C CA . ALA A 1 84 ? 5.909 -19.179 -9.038 1.00 91.38 84 ALA A CA 1
ATOM 640 C C . ALA A 1 84 ? 5.824 -19.646 -7.574 1.00 91.38 84 ALA A C 1
ATOM 642 O O . ALA A 1 84 ? 6.370 -19.009 -6.679 1.00 91.38 84 ALA A O 1
ATOM 643 N N . GLY A 1 85 ? 5.183 -20.792 -7.322 1.00 84.88 85 GLY A N 1
ATOM 644 C CA . GLY A 1 85 ? 5.164 -21.423 -5.992 1.00 84.88 85 GLY A CA 1
ATOM 645 C C . GLY A 1 85 ? 3.782 -21.669 -5.391 1.00 84.88 85 GLY A C 1
ATOM 646 O O . GLY A 1 85 ? 3.703 -22.291 -4.341 1.00 84.88 85 GLY A O 1
ATOM 647 N N . GLY A 1 86 ? 2.699 -21.236 -6.047 1.00 91.06 86 GLY A N 1
ATOM 648 C CA . GLY A 1 86 ? 1.329 -21.629 -5.684 1.00 91.06 86 GLY A CA 1
ATOM 649 C C . GLY A 1 86 ? 0.883 -21.237 -4.270 1.00 91.06 86 GLY A C 1
ATOM 650 O O . GLY A 1 86 ? -0.101 -21.776 -3.781 1.00 91.06 86 GLY A O 1
ATOM 651 N N . TRP A 1 87 ? 1.583 -20.323 -3.600 1.00 92.75 87 TRP A N 1
ATOM 652 C CA . TRP A 1 87 ? 1.207 -19.835 -2.278 1.00 92.75 87 TRP A CA 1
ATOM 653 C C . TRP A 1 87 ? 0.710 -18.394 -2.348 1.00 92.75 87 TRP A C 1
ATOM 655 O O . TRP A 1 87 ? 1.075 -17.639 -3.245 1.00 92.75 87 TRP A O 1
ATOM 665 N N . THR A 1 88 ? -0.105 -17.980 -1.385 1.00 96.06 88 THR A N 1
ATOM 666 C CA . THR A 1 88 ? -0.374 -16.564 -1.132 1.00 96.06 88 THR A CA 1
ATOM 667 C C . THR A 1 88 ? -0.333 -16.274 0.357 1.00 96.06 88 THR A C 1
ATOM 669 O O . THR A 1 88 ? -0.700 -17.112 1.186 1.00 96.06 88 THR A O 1
ATOM 672 N N . TRP A 1 89 ? 0.104 -15.067 0.709 1.00 95.94 89 TRP A N 1
ATOM 673 C CA . TRP A 1 89 ? -0.008 -14.579 2.079 1.00 95.94 89 TRP A CA 1
ATOM 674 C C . TRP A 1 89 ? -0.489 -13.135 2.113 1.00 95.94 89 TRP A C 1
ATOM 676 O O . TRP A 1 89 ? -0.278 -12.379 1.171 1.00 95.94 89 TRP A O 1
ATOM 686 N N . GLY A 1 90 ? -1.142 -12.725 3.193 1.00 96.50 90 GLY A N 1
ATOM 687 C CA . GLY A 1 90 ? -1.638 -11.361 3.306 1.00 96.50 90 GLY A CA 1
ATOM 688 C C . GLY A 1 90 ? -2.051 -10.972 4.713 1.00 96.50 90 GLY A C 1
ATOM 689 O O . GLY A 1 90 ? -2.187 -11.828 5.591 1.00 96.50 90 GLY A O 1
ATOM 690 N N . LEU A 1 91 ? -2.295 -9.677 4.900 1.00 96.38 91 LEU A N 1
ATOM 691 C CA . LEU A 1 91 ? -2.794 -9.098 6.146 1.00 96.38 91 LEU A CA 1
ATOM 692 C C . LEU A 1 91 ? -4.074 -8.289 5.894 1.00 96.38 91 LEU A C 1
ATOM 694 O O . LEU A 1 91 ? -4.251 -7.670 4.841 1.00 96.38 91 LEU A O 1
ATOM 698 N N . GLU A 1 92 ? -4.971 -8.300 6.872 1.00 96.19 92 GLU A N 1
ATOM 699 C CA . GLU A 1 92 ? -6.183 -7.476 6.943 1.00 96.19 92 GLU A CA 1
ATOM 700 C C . GLU A 1 92 ? -6.292 -6.901 8.355 1.00 96.19 92 GLU A C 1
ATOM 702 O O . GLU A 1 92 ? -6.232 -7.659 9.328 1.00 96.19 92 GLU A O 1
ATOM 707 N N . LEU A 1 93 ? -6.429 -5.579 8.484 1.00 95.81 93 LEU A N 1
ATOM 708 C CA . LEU A 1 93 ? -6.721 -4.972 9.781 1.00 95.81 93 LEU A CA 1
ATOM 709 C C . LEU A 1 93 ? -8.206 -5.183 10.079 1.00 95.81 93 LEU A C 1
ATOM 711 O O . LEU A 1 93 ? -9.047 -4.800 9.276 1.00 95.81 93 LEU A O 1
ATOM 715 N N . VAL A 1 94 ? -8.523 -5.772 11.231 1.00 95.06 94 VAL A N 1
ATOM 716 C CA . VAL A 1 94 ? -9.917 -5.999 11.658 1.00 95.06 94 VAL A CA 1
ATOM 717 C C . VAL A 1 94 ? -10.330 -5.132 12.843 1.00 95.06 94 VAL A C 1
ATOM 719 O O . VAL A 1 94 ? -11.518 -4.912 13.071 1.00 95.06 94 VAL A O 1
ATOM 722 N N . GLY A 1 95 ? -9.368 -4.569 13.572 1.00 92.62 95 GLY A N 1
ATOM 723 C CA . GLY A 1 95 ? -9.635 -3.584 14.611 1.00 92.62 95 GLY A CA 1
ATOM 724 C C . GLY A 1 95 ? -8.373 -3.050 15.271 1.00 92.62 95 GLY A C 1
ATOM 725 O O . GLY A 1 95 ? -7.292 -3.626 15.137 1.00 92.62 95 GLY A O 1
ATOM 726 N N . TYR A 1 96 ? -8.513 -1.939 15.982 1.00 92.88 96 TYR A N 1
ATOM 727 C CA . TYR A 1 96 ? -7.430 -1.318 16.740 1.00 92.88 96 TYR A CA 1
ATOM 728 C C . TYR A 1 96 ? -7.971 -0.553 17.944 1.00 92.88 96 TYR A C 1
ATOM 730 O O . TYR A 1 96 ? -9.102 -0.070 17.940 1.00 92.88 96 TYR A O 1
ATOM 738 N N . GLY A 1 97 ? -7.156 -0.423 18.983 1.00 89.25 97 GLY A N 1
ATOM 739 C CA . GLY A 1 97 ? -7.521 0.328 20.179 1.00 89.25 97 GLY A CA 1
ATOM 740 C C . GLY A 1 97 ? -6.739 -0.123 21.400 1.00 89.25 97 GLY A C 1
ATOM 741 O O . GLY A 1 97 ? -5.674 -0.727 21.280 1.00 89.25 97 GLY A O 1
ATOM 742 N N . ARG A 1 98 ? -7.256 0.207 22.581 1.00 84.69 98 ARG A N 1
ATOM 743 C CA . ARG A 1 98 ? -6.729 -0.269 23.866 1.00 84.69 98 ARG A CA 1
ATOM 744 C C . ARG A 1 98 ? -7.496 -1.518 24.286 1.00 84.69 98 ARG A C 1
ATOM 746 O O . ARG A 1 98 ? -8.624 -1.697 23.848 1.00 84.69 98 ARG A O 1
ATOM 753 N N . GLY A 1 99 ? -6.890 -2.354 25.129 1.00 78.62 99 GLY A N 1
ATOM 754 C CA . GLY A 1 99 ? -7.508 -3.606 25.572 1.00 78.62 99 GLY A CA 1
ATOM 755 C C . GLY A 1 99 ? -8.914 -3.390 26.143 1.00 78.62 99 GLY A C 1
ATOM 756 O O . GLY A 1 99 ? -9.054 -2.695 27.148 1.00 78.62 99 GLY A O 1
ATOM 757 N N . GLY A 1 100 ? -9.926 -3.982 25.504 1.00 79.00 100 GLY A N 1
ATOM 758 C CA . GLY A 1 100 ? -11.341 -3.858 25.880 1.00 79.00 100 GLY A CA 1
ATOM 759 C C . GLY A 1 100 ? -12.074 -2.650 25.281 1.00 79.00 100 GLY A C 1
ATOM 760 O O . GLY A 1 100 ? -13.281 -2.523 25.463 1.00 79.00 100 GLY A O 1
ATOM 761 N N . GLU A 1 101 ? -11.369 -1.782 24.557 1.00 83.88 101 GLU A N 1
ATOM 762 C CA . GLU A 1 101 ? -11.890 -0.591 23.874 1.00 83.88 101 GLU A CA 1
ATOM 763 C C . GLU A 1 101 ? -11.439 -0.563 22.398 1.00 83.88 101 GLU A C 1
ATOM 765 O O . GLU A 1 101 ? -11.151 0.493 21.818 1.00 83.88 101 GLU A O 1
ATOM 770 N N . GLU A 1 102 ? -11.316 -1.737 21.774 1.00 87.31 102 GLU A N 1
ATOM 771 C CA . GLU A 1 102 ? -10.991 -1.856 20.358 1.00 87.31 102 GLU A CA 1
ATOM 772 C C . GLU A 1 102 ? -12.153 -1.393 19.473 1.00 87.31 102 GLU A C 1
ATOM 774 O O . GLU A 1 102 ? -13.314 -1.760 19.654 1.00 87.31 102 GLU A O 1
ATOM 779 N N . ARG A 1 103 ? -11.823 -0.608 18.449 1.00 88.25 103 ARG A N 1
ATOM 780 C CA . ARG A 1 103 ? -12.744 -0.201 17.388 1.00 88.25 103 ARG A CA 1
ATOM 781 C C . ARG A 1 103 ? -12.569 -1.132 16.192 1.00 88.25 103 ARG A C 1
ATOM 783 O O . ARG A 1 103 ? -11.443 -1.479 15.830 1.00 88.25 103 ARG A O 1
ATOM 790 N N . ALA A 1 104 ? -13.675 -1.528 15.565 1.00 91.25 104 ALA A N 1
ATOM 791 C CA . ALA A 1 104 ? -13.649 -2.362 14.367 1.00 91.25 104 ALA A CA 1
ATOM 792 C C . ALA A 1 104 ? -13.144 -1.566 13.152 1.00 91.25 104 ALA A C 1
ATOM 794 O O . ALA A 1 104 ? -13.705 -0.530 12.793 1.00 91.25 104 ALA A O 1
ATOM 795 N N . ALA A 1 105 ? -12.125 -2.087 12.474 1.00 91.81 105 ALA A N 1
ATOM 796 C CA . ALA A 1 105 ? -11.597 -1.519 11.239 1.00 91.81 105 ALA A CA 1
ATOM 797 C C . ALA A 1 105 ? -12.403 -2.070 10.054 1.00 91.81 105 ALA A C 1
ATOM 799 O O . ALA A 1 105 ? -12.029 -3.056 9.430 1.00 91.81 105 ALA A O 1
ATOM 800 N N . THR A 1 106 ? -13.570 -1.475 9.790 1.00 90.31 106 THR A N 1
ATOM 801 C CA . THR A 1 106 ? -14.511 -2.020 8.790 1.00 90.31 106 THR A CA 1
ATOM 802 C C . THR A 1 106 ? -14.135 -1.620 7.363 1.00 90.31 106 THR A C 1
ATOM 804 O O . THR A 1 106 ? -14.151 -2.444 6.454 1.00 90.31 106 THR A O 1
ATOM 807 N N . ARG A 1 107 ? -13.812 -0.340 7.155 1.00 91.69 107 ARG A N 1
ATOM 808 C CA . ARG A 1 107 ? -13.356 0.202 5.870 1.00 91.69 107 ARG A CA 1
ATOM 809 C C . ARG A 1 107 ? -12.529 1.466 6.093 1.00 91.69 107 ARG A C 1
ATOM 811 O O . ARG A 1 107 ? -12.876 2.227 6.998 1.00 91.69 107 ARG A O 1
ATOM 818 N N . PRO A 1 108 ? -11.511 1.726 5.265 1.00 94.31 108 PRO A N 1
ATOM 819 C CA . PRO A 1 108 ? -10.826 3.003 5.278 1.00 94.31 108 PRO A CA 1
ATOM 820 C C . PRO A 1 108 ? -11.723 4.136 4.760 1.00 94.31 108 PRO A C 1
ATOM 822 O O . PRO A 1 108 ? -12.618 3.927 3.936 1.00 94.31 108 PRO A O 1
ATOM 825 N N . ALA A 1 109 ? -11.484 5.341 5.270 1.00 94.44 109 ALA A N 1
ATOM 826 C CA . ALA A 1 109 ? -12.067 6.591 4.808 1.00 94.44 109 ALA A CA 1
ATOM 827 C C . ALA A 1 109 ? -11.499 7.025 3.444 1.00 94.44 109 ALA A C 1
ATOM 829 O O . ALA A 1 109 ? -12.264 7.469 2.588 1.00 94.44 109 ALA A O 1
ATOM 830 N N . CYS A 1 110 ? -10.192 6.857 3.224 1.00 93.38 110 CYS A N 1
ATOM 831 C CA . CYS A 1 110 ? -9.532 7.069 1.930 1.00 93.38 110 CYS A CA 1
ATOM 832 C C . CYS A 1 110 ? -8.424 6.021 1.741 1.00 93.38 110 CYS A C 1
ATOM 834 O O . CYS A 1 110 ? -7.806 5.555 2.702 1.00 93.38 110 CYS A O 1
ATOM 836 N N . VAL A 1 111 ? -8.200 5.634 0.486 1.00 95.56 111 VAL A N 1
ATOM 837 C CA . VAL A 1 111 ? -7.052 4.825 0.072 1.00 95.56 111 VAL A CA 1
ATOM 838 C C . VAL A 1 111 ? -6.377 5.563 -1.069 1.00 95.56 111 VAL A C 1
ATOM 840 O O . VAL A 1 111 ? -7.041 5.870 -2.059 1.00 95.56 111 VAL A O 1
ATOM 843 N N . ASP A 1 112 ? -5.082 5.828 -0.934 1.00 95.31 112 ASP A N 1
ATOM 844 C CA . ASP A 1 112 ? -4.284 6.478 -1.973 1.00 95.31 112 ASP A CA 1
ATOM 845 C C . ASP A 1 112 ? -2.974 5.725 -2.214 1.00 95.31 112 ASP A C 1
ATOM 847 O O . ASP A 1 112 ? -2.476 5.000 -1.347 1.00 95.31 112 ASP A O 1
ATOM 851 N N . ALA A 1 113 ? -2.414 5.896 -3.409 1.00 96.38 113 ALA A N 1
ATOM 852 C CA . ALA A 1 113 ? -1.101 5.380 -3.747 1.00 96.38 113 ALA A CA 1
ATOM 853 C C . ALA A 1 113 ? -0.270 6.424 -4.485 1.00 96.38 113 ALA A C 1
ATOM 855 O O . ALA A 1 113 ? -0.696 6.996 -5.489 1.00 96.38 113 ALA A O 1
ATOM 856 N N . GLN A 1 114 ? 0.960 6.613 -4.015 1.00 95.88 114 GLN A N 1
ATOM 857 C CA . GLN A 1 114 ? 1.920 7.547 -4.586 1.00 95.88 114 GLN A CA 1
ATOM 858 C C . GLN A 1 114 ? 3.269 6.855 -4.744 1.00 95.88 114 GLN A C 1
ATOM 860 O O . GLN A 1 114 ? 3.957 6.539 -3.770 1.00 95.88 114 GLN A O 1
ATOM 865 N N . GLY A 1 115 ? 3.646 6.598 -5.999 1.00 95.44 115 GLY A N 1
ATOM 866 C CA . GLY A 1 115 ? 4.852 5.843 -6.322 1.00 95.44 115 GLY A CA 1
ATOM 867 C C . GLY A 1 115 ? 4.854 4.491 -5.611 1.00 95.44 115 GLY A C 1
ATOM 868 O O . GLY A 1 115 ? 3.958 3.678 -5.803 1.00 95.44 115 GLY A O 1
ATOM 869 N N . GLN A 1 116 ? 5.856 4.265 -4.769 1.00 96.12 116 GLN A N 1
ATOM 870 C CA . GLN A 1 116 ? 6.091 3.017 -4.033 1.00 96.12 116 GLN A CA 1
ATOM 871 C C . GLN A 1 116 ? 5.200 2.828 -2.796 1.00 96.12 116 GLN A C 1
ATOM 873 O O . GLN A 1 116 ? 5.275 1.789 -2.138 1.00 96.12 116 GLN A O 1
ATOM 878 N N . ARG A 1 117 ? 4.397 3.835 -2.436 1.00 97.62 117 ARG A N 1
ATOM 879 C CA . ARG A 1 117 ? 3.660 3.879 -1.175 1.00 97.62 117 ARG A CA 1
ATOM 880 C C . ARG A 1 117 ? 2.160 3.763 -1.399 1.00 97.62 117 ARG A C 1
ATOM 882 O O . ARG A 1 117 ? 1.620 4.428 -2.276 1.00 97.62 117 ARG A O 1
ATOM 889 N N . VAL A 1 118 ? 1.502 2.958 -0.569 1.00 98.31 118 VAL A N 1
ATOM 890 C CA . VAL A 1 118 ? 0.038 2.868 -0.485 1.00 98.31 118 VAL A CA 1
ATOM 891 C C . VAL A 1 118 ? -0.380 3.193 0.943 1.00 98.31 118 VAL A C 1
ATOM 893 O O . VAL A 1 118 ? 0.184 2.639 1.888 1.00 98.31 118 VAL A O 1
ATOM 896 N N . GLU A 1 119 ? -1.363 4.071 1.108 1.00 98.38 119 GLU A N 1
ATOM 897 C CA . GLU A 1 119 ? -1.876 4.499 2.409 1.00 98.38 119 GLU A CA 1
ATOM 898 C C . GLU A 1 119 ? -3.373 4.254 2.527 1.00 98.38 119 GLU A C 1
ATOM 900 O O . GLU A 1 119 ? -4.140 4.441 1.585 1.00 98.38 119 GLU A O 1
ATOM 905 N N . TYR A 1 120 ? -3.764 3.778 3.701 1.00 97.50 120 TYR A N 1
ATOM 906 C CA . TYR A 1 120 ? -5.125 3.482 4.106 1.00 97.50 120 TYR A CA 1
ATOM 907 C C . TYR A 1 120 ? -5.408 4.367 5.312 1.00 97.50 120 TYR A C 1
ATOM 909 O O . TYR A 1 120 ? -4.937 4.096 6.420 1.00 97.50 120 TYR A O 1
ATOM 917 N N . GLU A 1 121 ? -6.161 5.434 5.105 1.00 96.62 121 GLU A N 1
ATOM 918 C CA . GLU A 1 121 ? -6.654 6.268 6.193 1.00 96.62 121 GLU A CA 1
ATOM 919 C C . GLU A 1 121 ? -7.892 5.589 6.767 1.00 96.62 121 GLU A C 1
ATOM 921 O O . GLU A 1 121 ? -8.949 5.605 6.140 1.00 96.62 121 GLU A O 1
ATOM 926 N N . TRP A 1 122 ? -7.769 4.935 7.923 1.00 93.62 122 TRP A N 1
ATOM 927 C CA . TRP A 1 122 ? -8.892 4.223 8.537 1.00 93.62 122 TRP A CA 1
ATOM 928 C C . TRP A 1 122 ? -9.904 5.200 9.126 1.00 93.62 122 TRP A C 1
ATOM 930 O O . TRP A 1 122 ? -11.098 5.109 8.843 1.00 93.62 122 TRP A O 1
ATOM 940 N N . ASP A 1 123 ? -9.401 6.167 9.884 1.00 92.31 123 ASP A N 1
ATOM 941 C CA . ASP A 1 123 ? -10.132 7.313 10.407 1.00 92.31 123 ASP A CA 1
ATOM 942 C C . ASP A 1 123 ? -9.145 8.427 10.808 1.00 92.31 123 ASP A C 1
ATOM 944 O O . ASP A 1 123 ? -7.967 8.396 10.451 1.00 92.31 123 ASP A O 1
ATOM 948 N N . ALA A 1 124 ? -9.612 9.414 11.579 1.00 90.62 124 ALA A N 1
ATOM 949 C CA . ALA A 1 124 ? -8.779 10.512 12.067 1.00 90.62 124 ALA A CA 1
ATOM 950 C C . ALA A 1 124 ? -7.650 10.083 13.031 1.00 90.62 124 ALA A C 1
ATOM 952 O O . ALA A 1 124 ? -6.743 10.875 13.290 1.00 90.62 124 ALA A O 1
ATOM 953 N N . ALA A 1 125 ? -7.700 8.872 13.593 1.00 90.94 125 ALA A N 1
ATOM 954 C CA . ALA A 1 125 ? -6.745 8.378 14.578 1.00 90.94 125 ALA A CA 1
ATOM 955 C C . ALA A 1 125 ? -5.694 7.433 13.979 1.00 90.94 125 ALA A C 1
ATOM 957 O O . ALA A 1 125 ? -4.600 7.341 14.541 1.00 90.94 125 ALA A O 1
ATOM 958 N N . LEU A 1 126 ? -5.984 6.746 12.867 1.00 93.81 126 LEU A N 1
ATOM 959 C CA . LEU A 1 126 ? -5.100 5.715 12.317 1.00 93.81 126 LEU A CA 1
ATOM 960 C C . LEU A 1 126 ? -4.932 5.790 10.793 1.00 93.81 126 LEU A C 1
ATOM 962 O O . LEU A 1 126 ? -5.886 5.628 10.033 1.00 93.81 126 LEU A O 1
ATOM 966 N N . THR A 1 127 ? -3.674 5.858 10.354 1.00 96.62 127 THR A N 1
ATOM 967 C CA . THR A 1 127 ? -3.267 5.537 8.977 1.00 96.62 127 THR A CA 1
ATOM 968 C C . THR A 1 127 ? -2.471 4.238 8.974 1.00 96.62 127 THR A C 1
ATOM 970 O O . THR A 1 127 ? -1.509 4.084 9.721 1.00 96.62 127 THR A O 1
ATOM 973 N N . GLN A 1 128 ? -2.836 3.296 8.114 1.00 97.62 128 GLN A N 1
ATOM 974 C CA . GLN A 1 128 ? -2.017 2.135 7.778 1.00 97.62 128 GLN A CA 1
ATOM 975 C C . GLN A 1 128 ? -1.275 2.418 6.478 1.00 97.62 128 GLN A C 1
ATOM 977 O O . GLN A 1 128 ? -1.837 3.006 5.559 1.00 97.62 128 GLN A O 1
ATOM 982 N N . TRP A 1 129 ? -0.021 1.996 6.380 1.00 98.31 129 TRP A N 1
ATOM 983 C CA . TRP A 1 129 ? 0.782 2.271 5.199 1.00 98.31 129 TRP A CA 1
ATOM 984 C C . TRP A 1 129 ? 1.635 1.088 4.779 1.00 98.31 129 TRP A C 1
ATOM 986 O O . TRP A 1 129 ? 2.016 0.242 5.590 1.00 98.31 129 TRP A O 1
ATOM 996 N N . TYR A 1 130 ? 1.958 1.081 3.492 1.00 98.12 130 TYR A N 1
ATOM 997 C CA . TYR A 1 130 ? 2.804 0.096 2.843 1.00 98.12 130 TYR A CA 1
ATOM 998 C C . TYR A 1 130 ? 3.849 0.798 1.991 1.00 98.12 130 TYR A C 1
ATOM 1000 O O . TYR A 1 130 ? 3.520 1.771 1.313 1.00 98.12 130 TYR A O 1
ATOM 1008 N N . VAL A 1 131 ? 5.082 0.302 1.997 1.00 97.75 131 VAL A N 1
ATOM 1009 C CA . VAL A 1 131 ? 6.137 0.748 1.078 1.00 97.75 131 VAL A CA 1
ATOM 1010 C C . VAL A 1 131 ? 6.702 -0.474 0.380 1.00 97.75 131 VAL A C 1
ATOM 1012 O O . VAL A 1 131 ? 7.191 -1.392 1.028 1.00 97.75 131 VAL A O 1
ATOM 1015 N N . ASN A 1 132 ? 6.606 -0.501 -0.943 1.00 97.00 132 ASN A N 1
ATOM 1016 C CA . ASN A 1 132 ? 7.213 -1.535 -1.762 1.00 97.00 132 ASN A CA 1
ATOM 1017 C C . ASN A 1 132 ? 8.543 -1.017 -2.304 1.00 97.00 132 ASN A C 1
ATOM 1019 O O . ASN A 1 132 ? 8.550 -0.045 -3.050 1.00 97.00 132 ASN A O 1
ATOM 1023 N N . ASP A 1 133 ? 9.652 -1.651 -1.941 1.00 94.00 133 ASP A N 1
ATOM 1024 C CA . ASP A 1 133 ? 10.983 -1.286 -2.421 1.00 94.00 133 ASP A CA 1
ATOM 1025 C C . ASP A 1 133 ? 11.844 -2.534 -2.695 1.00 94.00 133 ASP A C 1
ATOM 1027 O O . ASP A 1 133 ? 11.376 -3.677 -2.650 1.00 94.00 133 ASP A O 1
ATOM 1031 N N . ALA A 1 134 ? 13.128 -2.330 -2.993 1.00 91.75 134 ALA A N 1
ATOM 1032 C CA . ALA A 1 134 ? 14.063 -3.417 -3.277 1.00 91.75 134 ALA A CA 1
ATOM 1033 C C . ALA A 1 134 ? 14.254 -4.411 -2.109 1.00 91.75 134 ALA A C 1
ATOM 1035 O O . ALA A 1 134 ? 14.672 -5.546 -2.337 1.00 91.75 134 ALA A O 1
ATOM 1036 N N . ARG A 1 135 ? 13.959 -4.013 -0.864 1.00 91.94 135 ARG A N 1
ATOM 1037 C CA . ARG A 1 135 ? 14.050 -4.859 0.339 1.00 91.94 135 ARG A CA 1
ATOM 1038 C C . ARG A 1 135 ? 12.792 -5.701 0.544 1.00 91.94 135 ARG A C 1
ATOM 1040 O O . ARG A 1 135 ? 12.846 -6.691 1.272 1.00 91.94 135 ARG A O 1
ATOM 1047 N N . GLY A 1 136 ? 11.684 -5.348 -0.106 1.00 92.62 136 GLY A N 1
ATOM 1048 C CA . GLY A 1 136 ? 10.422 -6.077 -0.051 1.00 92.62 136 GLY A CA 1
ATOM 1049 C C . GLY A 1 136 ? 9.235 -5.154 0.186 1.00 92.62 136 GLY A C 1
ATOM 1050 O O . GLY A 1 136 ? 9.230 -3.998 -0.232 1.00 92.62 136 GLY A O 1
ATOM 1051 N N . LEU A 1 137 ? 8.211 -5.689 0.849 1.00 95.50 137 LEU A N 1
ATOM 1052 C CA . LEU A 1 137 ? 7.046 -4.930 1.281 1.00 95.50 137 LEU A CA 1
ATOM 1053 C C . LEU A 1 137 ? 7.196 -4.574 2.760 1.00 95.50 137 LEU A C 1
ATOM 1055 O O . LEU A 1 137 ? 7.083 -5.438 3.629 1.00 95.50 137 LEU A O 1
ATOM 1059 N N . GLU A 1 138 ? 7.413 -3.300 3.047 1.00 96.88 138 GLU A N 1
ATOM 1060 C CA . GLU A 1 138 ? 7.284 -2.762 4.393 1.00 96.88 138 GLU A CA 1
ATOM 1061 C C . GLU A 1 138 ? 5.823 -2.442 4.692 1.00 96.88 138 GLU A C 1
ATOM 1063 O O . GLU A 1 138 ? 5.071 -1.982 3.829 1.00 96.88 138 GLU A O 1
ATOM 1068 N N . HIS A 1 139 ? 5.429 -2.661 5.940 1.00 96.50 139 HIS A N 1
ATOM 1069 C CA . HIS A 1 139 ? 4.085 -2.408 6.434 1.00 96.50 139 HIS A CA 1
ATOM 1070 C C . HIS A 1 139 ? 4.168 -1.757 7.813 1.00 96.50 139 HIS A C 1
ATOM 1072 O O . HIS A 1 139 ? 4.967 -2.169 8.655 1.00 96.50 139 HIS A O 1
ATOM 1078 N N . GLY A 1 140 ? 3.331 -0.752 8.052 1.00 96.81 140 GLY A N 1
ATOM 1079 C CA . GLY A 1 140 ? 3.255 -0.097 9.347 1.00 96.81 140 GLY A CA 1
ATOM 1080 C C . GLY A 1 140 ? 1.968 0.682 9.568 1.00 96.81 140 GLY A C 1
ATOM 1081 O O . GLY A 1 140 ? 1.035 0.661 8.759 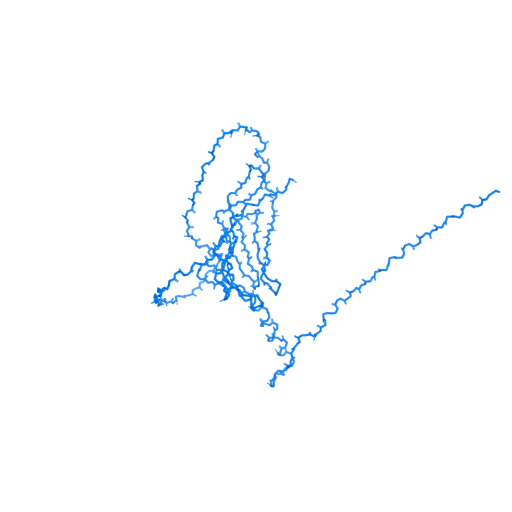1.00 96.81 140 GLY A O 1
ATOM 1082 N N . TYR A 1 141 ? 1.940 1.365 10.708 1.00 96.12 141 TYR A N 1
ATOM 1083 C CA . TYR A 1 141 ? 0.847 2.223 11.141 1.00 96.12 141 TYR A CA 1
ATOM 1084 C C . TYR A 1 141 ? 1.397 3.557 11.633 1.00 96.12 141 TYR A C 1
ATOM 1086 O O . TYR A 1 141 ? 2.447 3.605 12.274 1.00 96.12 141 TYR A O 1
ATOM 1094 N N . THR A 1 142 ? 0.650 4.620 11.376 1.00 95.50 142 THR A N 1
ATOM 1095 C CA . THR A 1 142 ? 0.799 5.923 12.015 1.00 95.50 142 THR A CA 1
ATOM 1096 C C . THR A 1 142 ? -0.437 6.152 12.871 1.00 95.50 142 THR A C 1
ATOM 1098 O O . THR A 1 142 ? -1.559 6.128 12.366 1.00 95.50 142 THR A O 1
ATOM 1101 N N . VAL A 1 143 ? -0.230 6.353 14.169 1.00 92.75 143 VAL A N 1
ATOM 1102 C CA . VAL A 1 143 ? -1.293 6.661 15.130 1.00 92.75 143 VAL A CA 1
ATOM 1103 C C . VAL A 1 143 ? -1.265 8.163 15.377 1.00 92.75 143 VAL A C 1
ATOM 1105 O O . VAL A 1 143 ? -0.349 8.667 16.025 1.00 92.75 143 VAL A O 1
ATOM 1108 N N . HIS A 1 144 ? -2.242 8.877 14.826 1.00 88.56 144 HIS A N 1
ATOM 1109 C CA . HIS A 1 144 ? -2.323 10.343 14.882 1.00 88.56 144 HIS A CA 1
ATOM 1110 C C . HIS A 1 144 ? -2.876 10.841 16.208 1.00 88.56 144 HIS A C 1
ATOM 1112 O O . HIS A 1 144 ? -2.502 11.907 16.692 1.00 88.56 144 HIS A O 1
ATOM 1118 N N . GLN A 1 145 ? -3.779 10.062 16.797 1.00 79.88 145 GLN A N 1
ATOM 1119 C CA . GLN A 1 145 ? -4.409 10.373 18.068 1.00 79.88 145 GLN A CA 1
ATOM 1120 C C . GLN A 1 145 ? -4.362 9.141 18.951 1.00 79.88 145 GLN A C 1
ATOM 1122 O O . GLN A 1 145 ? -4.642 8.022 18.516 1.00 79.88 145 GLN A O 1
ATOM 1127 N N . ARG A 1 146 ? -4.011 9.349 20.218 1.00 70.38 146 ARG A N 1
ATOM 1128 C CA . ARG A 1 146 ? -4.153 8.304 21.226 1.00 70.38 146 ARG A CA 1
ATOM 1129 C C . ARG A 1 146 ? -5.647 7.961 21.316 1.00 70.38 146 ARG A C 1
ATOM 1131 O O . ARG A 1 146 ? -6.426 8.885 21.525 1.00 70.38 146 ARG A O 1
ATOM 1138 N N . PRO A 1 147 ? -6.058 6.688 21.173 1.00 61.06 147 PRO A N 1
ATOM 1139 C CA . PRO A 1 147 ? -7.461 6.325 21.329 1.00 61.06 147 PRO A CA 1
ATOM 1140 C C . PRO A 1 147 ? -7.965 6.768 22.705 1.00 61.06 147 PRO A C 1
ATOM 1142 O O . PRO A 1 147 ? -7.273 6.527 23.701 1.00 61.06 147 PRO A O 1
ATOM 1145 N N . ASP A 1 148 ? -9.135 7.412 22.744 1.00 59.19 148 ASP A N 1
ATOM 1146 C CA . ASP A 1 148 ? -9.757 7.881 23.987 1.00 59.19 148 ASP A CA 1
ATOM 1147 C C . ASP A 1 148 ? -9.841 6.752 25.016 1.00 59.19 148 ASP A C 1
ATOM 1149 O O . ASP A 1 148 ? -10.271 5.655 24.680 1.00 59.19 148 ASP A O 1
ATOM 1153 N N . SER A 1 149 ? -9.452 7.041 26.260 1.00 53.00 149 SER A N 1
ATOM 1154 C CA . SER A 1 149 ? -9.497 6.113 27.400 1.00 53.00 149 SER A CA 1
ATOM 1155 C C . SER A 1 149 ? -10.791 6.223 28.217 1.00 53.00 149 SER A C 1
ATOM 1157 O O . SER A 1 149 ? -10.815 5.871 29.399 1.00 53.00 149 SER A O 1
ATOM 1159 N N . SER A 1 150 ? -11.840 6.845 27.669 1.00 47.62 150 SER A N 1
ATOM 1160 C CA . SER A 1 150 ? -13.011 7.272 28.444 1.00 47.62 150 SER A CA 1
ATOM 1161 C C . SER A 1 150 ? -13.995 6.147 28.785 1.00 47.62 150 SER A C 1
ATOM 1163 O O . SER A 1 150 ? -14.963 6.421 29.492 1.00 47.62 150 SER A O 1
ATOM 1165 N N . ALA A 1 151 ? -13.767 4.906 28.340 1.00 46.47 151 ALA A N 1
ATOM 1166 C CA . ALA A 1 151 ? -14.559 3.745 28.756 1.00 46.47 151 ALA A CA 1
ATOM 1167 C C . ALA A 1 151 ? -13.929 2.954 29.928 1.00 46.47 151 ALA A C 1
ATOM 1169 O O . ALA A 1 151 ? -14.543 2.015 30.436 1.00 46.47 151 ALA A O 1
ATOM 1170 N N . LEU A 1 152 ? -12.823 3.440 30.517 1.00 39.66 152 LEU A N 1
ATOM 1171 C CA . LEU A 1 152 ? -12.330 3.018 31.836 1.00 39.66 152 LEU A CA 1
ATOM 1172 C C . LEU A 1 152 ? -13.225 3.547 32.981 1.00 39.66 152 LEU A C 1
ATOM 1174 O O . LEU A 1 152 ? -12.748 4.030 34.007 1.00 39.66 152 LEU A O 1
ATOM 1178 N N . ARG A 1 153 ? -14.549 3.450 32.838 1.00 35.88 153 ARG A N 1
ATOM 1179 C CA . ARG A 1 153 ? -15.479 3.396 33.967 1.00 35.88 153 ARG A CA 1
ATOM 1180 C C . ARG A 1 153 ? -16.126 2.019 33.955 1.00 35.88 153 ARG A C 1
ATOM 1182 O O . ARG A 1 153 ? -17.124 1.795 33.293 1.00 35.88 153 ARG A O 1
ATOM 1189 N N . ALA A 1 154 ? -15.462 1.127 34.687 1.00 44.59 154 ALA A N 1
ATOM 1190 C CA . ALA A 1 154 ? -15.915 -0.157 35.203 1.00 44.59 154 ALA A CA 1
ATOM 1191 C C . ALA A 1 154 ? -17.303 -0.637 34.747 1.00 44.59 154 ALA A C 1
ATOM 1193 O O . ALA A 1 154 ? -18.310 -0.176 35.271 1.00 44.59 154 ALA A O 1
ATOM 1194 N N . GLU A 1 155 ? -17.334 -1.709 33.958 1.00 35.12 155 GLU A N 1
ATOM 1195 C CA . GLU A 1 155 ? -18.350 -2.739 34.148 1.00 35.12 155 GLU A CA 1
ATOM 1196 C C . GLU A 1 155 ? -17.764 -4.124 33.859 1.00 35.12 155 GLU A C 1
ATOM 1198 O O . GLU A 1 155 ? -17.381 -4.475 32.746 1.00 35.12 155 GLU A O 1
ATOM 1203 N N . LYS A 1 156 ? -17.656 -4.920 34.926 1.00 43.59 156 LYS A N 1
ATOM 1204 C CA . LYS A 1 156 ? -17.562 -6.375 34.842 1.00 43.59 156 LYS A CA 1
ATOM 1205 C C . LYS A 1 156 ? -18.881 -6.857 34.235 1.00 43.59 156 LYS A C 1
ATOM 1207 O O . LYS A 1 156 ? -19.871 -6.956 34.953 1.00 43.59 156 LYS A O 1
ATOM 1212 N N . SER A 1 157 ? -18.896 -7.213 32.962 1.00 40.91 157 SER A N 1
ATOM 1213 C CA . SER A 1 157 ? -20.010 -7.959 32.376 1.00 40.91 157 SER A CA 1
ATOM 1214 C C . SER A 1 157 ? -19.454 -9.091 31.521 1.00 40.91 157 SER A C 1
ATOM 1216 O O . SER A 1 157 ? -19.071 -8.939 30.367 1.00 40.91 157 SER A O 1
ATOM 1218 N N . GLY A 1 158 ? -19.355 -10.261 32.157 1.00 43.66 158 GLY A N 1
ATOM 1219 C CA . GLY A 1 158 ? -19.100 -11.519 31.477 1.00 43.66 158 GLY A CA 1
ATOM 1220 C C . GLY A 1 158 ? -20.308 -11.899 30.628 1.00 43.66 158 GLY A C 1
ATOM 1221 O O . GLY A 1 158 ? -21.384 -12.163 31.157 1.00 43.66 158 GLY A O 1
ATOM 1222 N N . GLY A 1 159 ? -20.108 -11.948 29.318 1.00 39.31 159 GLY A N 1
ATOM 1223 C CA . GLY A 1 159 ? -21.036 -12.523 28.354 1.00 39.31 159 GLY A CA 1
ATOM 1224 C C . GLY A 1 159 ? -20.347 -12.653 26.992 1.00 39.31 159 GLY A C 1
ATOM 1225 O O . GLY A 1 159 ? -19.549 -11.783 26.645 1.00 39.31 159 GLY A O 1
ATOM 1226 N N . PRO A 1 160 ? -20.581 -13.737 26.232 1.00 33.72 160 PRO A N 1
ATOM 1227 C CA . PRO A 1 160 ? -19.948 -13.923 24.930 1.00 33.72 160 PRO A CA 1
ATOM 1228 C C . PRO A 1 160 ? -20.463 -12.878 23.929 1.00 33.72 160 PRO A C 1
ATOM 1230 O O . PRO A 1 160 ? -21.669 -12.752 23.719 1.00 33.72 160 PRO A O 1
ATOM 1233 N N . LEU A 1 161 ? -19.542 -12.126 23.318 1.00 36.44 161 LEU A N 1
ATOM 1234 C CA . LEU A 1 161 ? -19.854 -11.136 22.285 1.00 36.44 161 LEU A CA 1
ATOM 1235 C C . LEU A 1 161 ? -20.202 -11.831 20.954 1.00 36.44 161 LEU A C 1
ATOM 1237 O O . LEU A 1 161 ? -19.495 -12.759 20.552 1.00 36.44 161 LEU A O 1
ATOM 1241 N N . PRO A 1 162 ? -21.248 -11.387 20.236 1.00 36.91 162 PRO A N 1
ATOM 1242 C CA . PRO A 1 162 ? -21.548 -11.869 18.894 1.00 36.91 162 PRO A CA 1
ATOM 1243 C C . PRO A 1 162 ? -20.575 -11.278 17.858 1.00 36.91 162 PRO A C 1
ATOM 1245 O O . PRO A 1 162 ? -20.261 -10.089 17.879 1.00 36.91 162 PRO A O 1
ATOM 1248 N N . VAL A 1 163 ? -20.131 -12.113 16.917 1.00 28.47 163 VAL A N 1
ATOM 1249 C CA . VAL A 1 163 ? -19.398 -11.697 15.712 1.00 28.47 163 VAL A CA 1
ATOM 1250 C C . VAL A 1 163 ? -20.417 -11.192 14.691 1.00 28.47 163 VAL A C 1
ATOM 1252 O O . VAL A 1 163 ? -21.286 -11.951 14.268 1.00 28.47 163 VAL A O 1
ATOM 1255 N N . ALA A 1 164 ? -20.321 -9.923 14.295 1.00 30.84 164 ALA A N 1
ATOM 1256 C CA . ALA A 1 164 ? -21.098 -9.369 13.191 1.00 30.84 164 ALA A CA 1
ATOM 1257 C C . ALA A 1 164 ? -20.208 -9.245 11.946 1.00 30.84 164 ALA A C 1
ATOM 1259 O O . ALA A 1 164 ? -19.212 -8.521 11.951 1.00 30.84 164 ALA A O 1
ATOM 1260 N N . GLU A 1 165 ? -20.565 -9.963 10.882 1.00 25.42 165 GLU A N 1
ATOM 1261 C CA . GLU A 1 165 ? -19.979 -9.807 9.552 1.00 25.42 165 GLU A CA 1
ATOM 1262 C C . GLU A 1 165 ? -20.688 -8.666 8.813 1.00 25.42 165 GLU A C 1
ATOM 1264 O O . GLU A 1 165 ? -21.905 -8.684 8.639 1.00 25.42 165 GLU A O 1
ATOM 1269 N N . ALA A 1 166 ? -19.930 -7.669 8.359 1.00 28.12 166 ALA A N 1
ATOM 1270 C CA . ALA A 1 166 ? -20.427 -6.637 7.459 1.00 28.12 166 ALA A CA 1
ATOM 1271 C C . ALA A 1 166 ? -19.868 -6.889 6.053 1.00 28.12 166 ALA A C 1
ATOM 1273 O O . ALA A 1 166 ? -18.708 -6.603 5.767 1.00 28.12 166 ALA A O 1
ATOM 1274 N N . THR A 1 167 ? -20.698 -7.428 5.162 1.00 28.72 167 THR A N 1
ATOM 1275 C CA . THR A 1 167 ? -20.435 -7.452 3.718 1.00 28.72 167 THR A CA 1
ATOM 1276 C C . THR A 1 167 ? -20.946 -6.164 3.088 1.00 28.72 167 THR A C 1
ATOM 1278 O O . THR A 1 167 ? -22.150 -5.914 3.063 1.00 28.72 167 THR A O 1
ATOM 1281 N N . GLY A 1 168 ? -20.041 -5.359 2.540 1.00 28.83 168 GLY A N 1
ATOM 1282 C CA . GLY A 1 168 ? -20.398 -4.194 1.740 1.00 28.83 168 GLY A CA 1
ATOM 1283 C C . GLY A 1 168 ? -19.218 -3.722 0.902 1.00 28.83 168 GLY A C 1
ATOM 1284 O O . GLY A 1 168 ? -18.271 -3.152 1.433 1.00 28.83 168 GLY A O 1
ATOM 1285 N N . ASN A 1 169 ? -19.291 -3.930 -0.413 1.00 31.86 169 ASN A N 1
ATOM 1286 C CA . ASN A 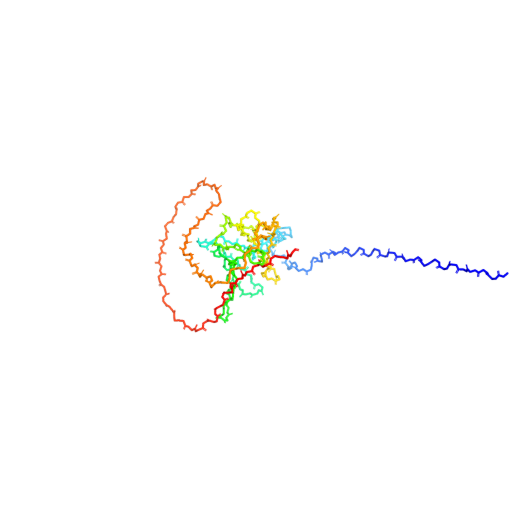1 169 ? -18.337 -3.367 -1.364 1.00 31.86 169 ASN A CA 1
ATOM 1287 C C . ASN A 1 169 ? -18.850 -1.996 -1.826 1.00 31.86 169 ASN A C 1
ATOM 1289 O O . ASN A 1 169 ? -19.878 -1.908 -2.502 1.00 31.86 169 ASN A O 1
ATOM 1293 N N . HIS A 1 170 ? -18.128 -0.922 -1.501 1.00 36.41 170 HIS A N 1
ATOM 1294 C CA . HIS A 1 170 ? -18.311 0.372 -2.158 1.00 36.41 170 HIS A CA 1
ATOM 1295 C C . HIS A 1 170 ? -16.985 1.132 -2.254 1.00 36.41 170 HIS A C 1
ATOM 1297 O O . HIS A 1 170 ? -16.290 1.308 -1.256 1.00 36.41 170 HIS A O 1
ATOM 1303 N N . ARG A 1 171 ? -16.643 1.575 -3.470 1.00 45.62 171 ARG A N 1
ATOM 1304 C CA . ARG A 1 171 ? -15.477 2.421 -3.761 1.00 45.62 171 ARG A CA 1
ATOM 1305 C C . ARG A 1 171 ? -15.813 3.865 -3.377 1.00 45.62 171 ARG A C 1
ATOM 1307 O O . ARG A 1 171 ? -16.819 4.391 -3.851 1.00 45.62 171 ARG A O 1
ATOM 1314 N N . VAL A 1 172 ? -14.966 4.520 -2.586 1.00 40.62 172 VAL A N 1
ATOM 1315 C CA . VAL A 1 172 ? -15.021 5.977 -2.385 1.00 40.62 172 VAL A CA 1
ATOM 1316 C C . VAL A 1 172 ? -13.808 6.588 -3.088 1.00 40.62 172 VAL A C 1
ATOM 1318 O O . VAL A 1 172 ? -12.700 6.478 -2.575 1.00 40.62 172 VAL A O 1
ATOM 1321 N N . PRO A 1 173 ? -13.966 7.185 -4.282 1.00 40.47 173 PRO A N 1
ATOM 1322 C CA . PRO A 1 173 ? -12.906 7.993 -4.864 1.00 40.47 173 PRO A CA 1
ATOM 1323 C C . PRO A 1 173 ? -12.746 9.279 -4.048 1.00 40.47 173 PRO A C 1
ATOM 1325 O O . PRO A 1 173 ? -13.718 10.008 -3.833 1.00 40.47 173 PRO A O 1
ATOM 1328 N N . CYS A 1 174 ? -11.518 9.575 -3.625 1.00 43.69 174 CYS A N 1
ATOM 1329 C CA . CYS A 1 174 ? -11.183 10.852 -3.005 1.00 43.69 174 CYS A CA 1
ATOM 1330 C C . CYS A 1 174 ? -11.375 11.948 -4.095 1.00 43.69 174 CYS A C 1
ATOM 1332 O O . CYS A 1 174 ? -10.975 11.794 -5.252 1.00 43.69 174 CYS A O 1
ATOM 1334 N N . GLY A 1 175 ? -12.194 12.966 -3.809 1.00 37.62 175 GLY A N 1
ATOM 1335 C CA . GLY A 1 175 ? -12.917 13.717 -4.845 1.00 37.62 175 GLY A CA 1
ATOM 1336 C C . GLY A 1 175 ? -12.083 14.664 -5.725 1.00 37.62 175 GLY A C 1
ATOM 1337 O O . GLY A 1 175 ? -11.579 15.663 -5.229 1.00 37.62 175 GLY A O 1
ATOM 1338 N N . ARG A 1 176 ? -12.084 14.430 -7.054 1.00 33.09 176 ARG A N 1
ATOM 1339 C CA . ARG A 1 176 ? -12.303 15.424 -8.145 1.00 33.09 176 ARG A CA 1
ATOM 1340 C C . ARG A 1 176 ? -12.523 14.700 -9.497 1.00 33.09 176 ARG A C 1
ATOM 1342 O O . ARG A 1 176 ? -11.694 13.899 -9.906 1.00 33.09 176 ARG A O 1
ATOM 1349 N N . LYS A 1 177 ? -13.635 14.966 -10.201 1.00 28.44 177 LYS A N 1
ATOM 1350 C CA . LYS A 1 177 ? -13.944 14.522 -11.597 1.00 28.44 177 LYS A CA 1
ATOM 1351 C C . LYS A 1 177 ? -13.768 15.708 -12.580 1.00 28.44 177 LYS A C 1
ATOM 1353 O O . LYS A 1 177 ? -13.789 16.826 -12.061 1.00 28.44 177 LYS A O 1
ATOM 1358 N N . PRO A 1 178 ? -13.638 15.552 -13.934 1.00 37.75 178 PRO A N 1
ATOM 1359 C CA . PRO A 1 178 ? -14.290 14.545 -14.815 1.00 37.75 178 PRO A CA 1
ATOM 1360 C C . PRO A 1 178 ? -13.417 13.892 -15.927 1.00 37.75 178 PRO A C 1
ATOM 1362 O O . PRO A 1 178 ? -12.458 14.480 -16.402 1.00 37.75 178 PRO A O 1
ATOM 1365 N N . GLY A 1 179 ? -13.681 12.635 -16.323 1.00 26.19 179 GLY A N 1
ATOM 1366 C CA . GLY A 1 179 ? -14.421 12.202 -17.543 1.00 26.19 179 GLY A CA 1
ATOM 1367 C C . GLY A 1 179 ? -13.484 11.271 -18.355 1.00 26.19 179 GLY A C 1
ATOM 1368 O O . GLY A 1 179 ? -12.295 11.538 -18.359 1.00 26.19 179 GLY A O 1
ATOM 1369 N N . ARG A 1 180 ? -13.818 10.132 -18.980 1.00 28.50 180 ARG A N 1
ATOM 1370 C CA . ARG A 1 180 ? -14.916 9.696 -19.864 1.00 28.50 180 ARG A CA 1
ATOM 1371 C C . ARG A 1 180 ? -14.779 8.162 -20.090 1.00 28.50 180 ARG A C 1
ATOM 1373 O O . ARG A 1 180 ? -13.688 7.623 -19.944 1.00 28.50 180 ARG A O 1
ATOM 1380 N N . ASP A 1 181 ? -15.885 7.520 -20.474 1.00 28.98 181 ASP A N 1
ATOM 1381 C CA . ASP A 1 181 ? -16.091 6.110 -20.871 1.00 28.98 181 ASP A CA 1
ATOM 1382 C C . ASP A 1 181 ? -14.983 5.382 -21.657 1.00 28.98 181 ASP A C 1
ATOM 1384 O O . ASP A 1 181 ? -14.437 5.913 -22.624 1.00 28.98 181 ASP A O 1
ATOM 1388 N N . SER A 1 182 ? -14.844 4.073 -21.400 1.00 27.50 182 SER A N 1
ATOM 1389 C CA . SER A 1 182 ? -14.809 3.056 -22.470 1.00 27.50 182 SER A CA 1
ATOM 1390 C C . SER A 1 182 ? -15.125 1.637 -21.965 1.00 27.50 182 SER A C 1
ATOM 1392 O O . SER A 1 182 ? -14.893 1.275 -20.817 1.00 27.50 182 SER A O 1
ATOM 1394 N N . ARG A 1 183 ? -15.749 0.876 -22.871 1.00 24.59 183 ARG A N 1
ATOM 1395 C CA . ARG A 1 183 ? -16.421 -0.422 -22.717 1.00 24.59 183 ARG A CA 1
ATOM 1396 C C . ARG A 1 183 ? -15.440 -1.580 -22.508 1.00 24.59 183 ARG A C 1
ATOM 1398 O O . ARG A 1 183 ? -14.432 -1.657 -23.200 1.00 24.59 183 ARG A O 1
ATOM 1405 N N . GLY A 1 184 ? -15.806 -2.518 -21.632 1.00 23.08 184 GLY A N 1
ATOM 1406 C CA . GLY A 1 184 ? -15.126 -3.802 -21.450 1.00 23.08 184 GLY A CA 1
ATOM 1407 C C . GLY A 1 184 ? -15.666 -4.905 -22.369 1.00 23.08 184 GLY A C 1
ATOM 1408 O O . GLY A 1 184 ? -16.872 -5.003 -22.596 1.00 23.08 184 GLY A O 1
ATOM 1409 N N . MET A 1 185 ? -14.757 -5.748 -22.861 1.00 20.52 185 MET A N 1
ATOM 1410 C CA . MET A 1 185 ? -15.026 -7.033 -23.510 1.00 20.52 185 MET A CA 1
ATOM 1411 C C . MET A 1 185 ? -14.556 -8.138 -22.548 1.00 20.52 185 MET A C 1
ATOM 1413 O O . MET A 1 185 ? -13.419 -8.102 -22.085 1.00 20.52 185 MET A O 1
ATOM 1417 N N . SER A 1 186 ? -15.432 -9.089 -22.215 1.00 23.89 186 SER A N 1
ATOM 1418 C CA . SER A 1 186 ? -15.168 -10.197 -21.283 1.00 23.89 186 SER A CA 1
ATOM 1419 C C . SER A 1 186 ? -14.820 -11.479 -22.042 1.00 23.89 186 SER A C 1
ATOM 1421 O O . SER A 1 186 ? -15.506 -11.827 -23.002 1.00 23.89 186 SER A O 1
ATOM 1423 N N . SER A 1 187 ? -13.825 -12.229 -21.564 1.00 22.36 187 SER A N 1
ATOM 1424 C CA . SER A 1 187 ? -13.654 -13.647 -21.896 1.00 22.36 187 SER A CA 1
ATOM 1425 C C . SER A 1 187 ? -13.357 -14.457 -20.633 1.00 22.36 187 SER A C 1
ATOM 1427 O O . SER A 1 187 ? -12.427 -14.147 -19.890 1.00 22.36 187 SER A O 1
ATOM 1429 N N . ARG A 1 188 ? -14.173 -15.492 -20.400 1.00 24.25 188 ARG A N 1
ATOM 1430 C CA . ARG A 1 188 ? -14.055 -16.474 -19.313 1.00 24.25 188 ARG A CA 1
ATOM 1431 C C . ARG A 1 188 ? -12.950 -17.490 -19.615 1.00 24.25 188 ARG A C 1
ATOM 1433 O O . ARG A 1 188 ? -12.857 -17.965 -20.741 1.00 24.25 188 ARG A O 1
ATOM 1440 N N . GLY A 1 189 ? -12.215 -17.899 -18.584 1.00 23.70 189 GLY A N 1
ATOM 1441 C CA . GLY A 1 189 ? -11.313 -19.050 -18.609 1.00 23.70 189 GLY A CA 1
ATOM 1442 C C . GLY A 1 189 ? -11.416 -19.825 -17.298 1.00 23.70 189 GLY A C 1
ATOM 1443 O O . GLY A 1 189 ? -11.042 -19.320 -16.248 1.00 23.70 189 GLY A O 1
ATOM 1444 N N . SER A 1 190 ? -11.985 -21.026 -17.380 1.00 28.70 190 SER A N 1
ATOM 1445 C CA . SER A 1 190 ? -12.053 -22.047 -16.330 1.00 28.70 190 SER A CA 1
ATOM 1446 C C . SER A 1 190 ? -10.723 -22.809 -16.274 1.00 28.70 190 SER A C 1
ATOM 1448 O O . SER A 1 190 ? -10.211 -23.212 -17.317 1.00 28.70 190 SER A O 1
ATOM 1450 N N . GLY A 1 191 ? -10.171 -23.021 -15.077 1.00 25.30 191 GLY A N 1
ATOM 1451 C CA . GLY A 1 191 ? -8.940 -23.782 -14.857 1.00 25.30 191 GLY A CA 1
ATOM 1452 C C . GLY A 1 191 ? -8.862 -24.290 -13.418 1.00 25.30 191 GLY A C 1
ATOM 1453 O O . GLY A 1 191 ? -9.263 -23.592 -12.497 1.00 25.30 191 GLY A O 1
ATOM 1454 N N . ARG A 1 192 ? -8.428 -25.540 -13.261 1.00 28.52 192 ARG A N 1
ATOM 1455 C CA . ARG A 1 192 ? -8.547 -26.396 -12.071 1.00 28.52 192 ARG A CA 1
ATOM 1456 C C . ARG A 1 192 ? -7.688 -25.912 -10.896 1.00 28.52 192 ARG A C 1
ATOM 1458 O O . ARG A 1 192 ? -6.514 -25.613 -11.084 1.00 28.52 192 ARG A O 1
ATOM 1465 N N . GLU A 1 193 ? -8.258 -25.929 -9.694 1.00 34.34 193 GLU A N 1
ATOM 1466 C CA . GLU A 1 193 ? -7.559 -25.659 -8.433 1.00 34.34 193 GLU A CA 1
ATOM 1467 C C . GLU A 1 193 ? -6.678 -26.858 -8.046 1.00 34.34 193 GLU A C 1
ATOM 1469 O O . GLU A 1 193 ? -7.121 -27.829 -7.437 1.00 34.34 193 GLU A O 1
ATOM 1474 N N . SER A 1 194 ? -5.404 -26.807 -8.425 1.00 42.84 194 SER A N 1
ATOM 1475 C CA . SER A 1 194 ? -4.339 -27.467 -7.669 1.00 42.84 194 SER A CA 1
ATOM 1476 C C . SER A 1 194 ? -4.166 -26.698 -6.358 1.00 42.84 194 SER A C 1
ATOM 1478 O O . SER A 1 194 ? -3.976 -25.487 -6.410 1.00 42.84 194 SER A O 1
ATOM 1480 N N . GLY A 1 195 ? -4.297 -27.379 -5.214 1.00 50.62 195 GLY A N 1
ATOM 1481 C CA . GLY A 1 195 ? -4.350 -26.767 -3.882 1.00 50.62 195 GLY A CA 1
ATOM 1482 C C . GLY A 1 195 ? -3.216 -25.773 -3.636 1.00 50.62 195 GLY A C 1
ATOM 1483 O O . GLY A 1 195 ? -2.078 -26.172 -3.407 1.00 50.62 195 GLY A O 1
ATOM 1484 N N . CYS A 1 196 ? -3.550 -24.487 -3.716 1.00 54.44 196 CYS A N 1
ATOM 1485 C CA . CYS A 1 196 ? -2.674 -23.377 -3.383 1.00 54.44 196 CYS A CA 1
ATOM 1486 C C . CYS A 1 196 ? -2.778 -23.093 -1.880 1.00 54.44 196 CYS A C 1
ATOM 1488 O O . CYS A 1 196 ? -3.879 -22.858 -1.378 1.00 54.44 196 CYS A O 1
ATOM 1490 N N . ASP A 1 197 ? -1.650 -23.057 -1.170 1.00 76.06 197 ASP A N 1
ATOM 1491 C CA . ASP A 1 197 ? -1.612 -22.603 0.223 1.00 76.06 197 ASP A CA 1
ATOM 1492 C C . ASP A 1 197 ? -1.888 -21.095 0.262 1.00 76.06 197 ASP A C 1
ATOM 1494 O O . ASP A 1 197 ? -1.035 -20.278 -0.075 1.00 76.06 197 ASP A O 1
ATOM 1498 N N . SER A 1 198 ? -3.107 -20.710 0.639 1.00 82.69 198 SER A N 1
ATOM 1499 C CA . SER A 1 198 ? -3.567 -19.320 0.623 1.00 82.69 198 SER A CA 1
ATOM 1500 C C . SER A 1 198 ? -3.942 -18.859 2.025 1.00 82.69 198 SER A C 1
ATOM 1502 O O . SER A 1 198 ? -4.927 -19.330 2.594 1.00 82.69 198 SER A O 1
ATOM 1504 N N . VAL A 1 199 ? -3.188 -17.907 2.584 1.00 88.38 199 VAL A N 1
ATOM 1505 C CA . VAL A 1 199 ? -3.396 -17.433 3.961 1.00 88.38 199 VAL A CA 1
ATOM 1506 C C . VAL A 1 199 ? -3.458 -15.912 4.031 1.00 88.38 199 VAL A C 1
ATOM 1508 O O . VAL A 1 199 ? -2.440 -15.232 3.983 1.00 88.38 199 VAL A O 1
ATOM 1511 N N . ARG A 1 200 ? -4.640 -15.351 4.292 1.00 90.62 200 ARG A N 1
ATOM 1512 C CA . ARG A 1 200 ? -4.754 -13.957 4.739 1.00 90.62 200 ARG A CA 1
ATOM 1513 C C . ARG A 1 200 ? -5.037 -13.919 6.232 1.00 90.62 200 ARG A C 1
ATOM 1515 O O . ARG A 1 200 ? -6.088 -14.373 6.677 1.00 90.62 200 ARG A O 1
ATOM 1522 N N . ARG A 1 201 ? -4.100 -13.387 7.015 1.00 91.75 201 ARG A N 1
ATOM 1523 C CA . ARG A 1 201 ? -4.272 -13.259 8.464 1.00 91.75 201 ARG A CA 1
ATOM 1524 C C . ARG A 1 201 ? -5.009 -11.968 8.793 1.00 91.75 201 ARG A C 1
ATOM 1526 O O . ARG A 1 201 ? -4.677 -10.899 8.285 1.00 91.75 201 ARG A O 1
ATOM 1533 N N . ARG A 1 202 ? -5.991 -12.080 9.681 1.00 93.31 202 ARG A N 1
ATOM 1534 C CA . ARG A 1 202 ? -6.669 -10.943 10.305 1.00 93.31 202 ARG A CA 1
ATOM 1535 C C . ARG A 1 202 ? -5.848 -10.469 11.499 1.00 93.31 202 ARG A C 1
ATOM 1537 O O . ARG A 1 202 ? -5.384 -11.296 12.281 1.00 93.31 202 ARG A O 1
ATOM 1544 N N . MET A 1 203 ? -5.667 -9.160 11.632 1.00 89.81 203 MET A N 1
ATOM 1545 C CA . MET A 1 203 ? -4.859 -8.558 12.687 1.00 89.81 203 MET A CA 1
ATOM 1546 C C . MET A 1 203 ? -5.654 -7.536 13.493 1.00 89.81 203 MET A C 1
ATOM 1548 O O . MET A 1 203 ? -6.306 -6.656 12.930 1.00 89.81 203 MET A O 1
ATOM 1552 N N . HIS A 1 204 ? -5.542 -7.637 14.817 1.00 85.81 204 HIS A N 1
ATOM 1553 C CA . HIS A 1 204 ? -5.925 -6.583 15.747 1.00 85.81 204 HIS A CA 1
ATOM 1554 C C . HIS A 1 204 ? -4.669 -5.841 16.203 1.00 85.81 204 HIS A C 1
ATOM 1556 O O . HIS A 1 204 ? -3.685 -6.474 16.589 1.00 85.81 204 HIS A O 1
ATOM 1562 N N . VAL A 1 205 ? -4.696 -4.510 16.170 1.00 83.25 205 VAL A N 1
ATOM 1563 C CA . VAL A 1 205 ? -3.594 -3.675 16.666 1.00 83.25 205 VAL A CA 1
ATOM 1564 C C . VAL A 1 205 ? -3.947 -3.151 18.052 1.00 83.25 205 VAL A C 1
ATOM 1566 O O . VAL A 1 205 ? -4.757 -2.237 18.196 1.00 83.25 205 VAL A O 1
ATOM 1569 N N . VAL A 1 206 ? -3.324 -3.728 19.078 1.00 80.50 206 VAL A N 1
ATOM 1570 C CA . VAL A 1 206 ? -3.461 -3.255 20.460 1.00 80.50 206 VAL A CA 1
ATOM 1571 C C . VAL A 1 206 ? -2.409 -2.183 20.716 1.00 80.50 206 VAL A C 1
ATOM 1573 O O . VAL A 1 206 ? -1.209 -2.434 20.610 1.00 80.50 206 VAL A O 1
ATOM 1576 N N . LEU A 1 207 ? -2.862 -0.974 21.032 1.00 76.44 207 LEU A N 1
ATOM 1577 C CA . LEU A 1 207 ? -1.998 0.173 21.269 1.00 76.44 207 LEU A CA 1
ATOM 1578 C C . LEU A 1 207 ? -1.529 0.204 22.731 1.00 76.44 207 LEU A C 1
ATOM 1580 O O . LEU A 1 207 ? -2.323 -0.078 23.634 1.00 76.44 207 LEU A O 1
ATOM 1584 N N . PRO A 1 208 ? -0.249 0.542 22.979 1.00 67.88 208 PRO A N 1
ATOM 1585 C CA . PRO A 1 208 ? 0.319 0.528 24.319 1.00 67.88 208 PRO A CA 1
ATOM 1586 C C . PRO A 1 208 ? -0.365 1.539 25.242 1.00 67.88 208 PRO A C 1
ATOM 1588 O O . PRO A 1 208 ? -0.964 2.529 24.795 1.00 67.88 208 PRO A O 1
ATOM 1591 N N . LEU A 1 209 ? -0.264 1.258 26.545 1.00 57.44 209 LEU A N 1
ATOM 1592 C CA . LEU A 1 209 ? -0.821 2.082 27.612 1.00 57.44 209 LEU A CA 1
ATOM 1593 C C . LEU A 1 209 ? -0.198 3.465 27.669 1.00 57.44 209 LEU A C 1
ATOM 1595 O O . LEU A 1 209 ? 1.023 3.632 27.511 1.00 57.44 209 LEU A O 1
#

pLDDT: mean 72.37, std 26.57, range [20.52, 98.38]

Foldseek 3Di:
DDDDDDDDDDPDDPPPPPPPPVPPPPQDDDDPPDDSVRSVVVVVVVQQQQQFWDDDPQGTKGHAVLQQWIWDDRQQWIKIDHVDDLAIEIEGEQWEAAVPPIDGQQGFPDWDTDGQKIWGHSDQQKIWMWGQHNVGIDTDMDGNDHHDPVPPPDDDDDDDDDDDDDDDDDDDDPDDDDDDDDDDDDDDDDDDDPDGHYYYDYDYHHDDD

Radius of gyration: 25.96 Å; chains: 1; bounding box: 73×43×82 Å

Sequence (209 aa):
MRARQFTMFIVGLITVTMTTGKTAADQGPVPEGLSASDWSSIRAAYEGNRHAAFAVEDGYVALNPGQQWRTRFDGRGFVVTPDAGGWTWGLELVGYGRGGEERAATRPACVDAQGQRVEYEWDAALTQWYVNDARGLEHGYTVHQRPDSSALRAEKSGGPLPVAEATGNHRVPCGRKPGRDSRGMSSRGSGRESGCDSVRRRMHVVLPL